Protein AF-A0A524F790-F1 (afdb_monomer_lite)

Radius of gyration: 19.59 Å; chains: 1; bounding box: 52×40×53 Å

Sequence (260 aa):
MLISVVDSLSIALYFVIIGYMFLLFCYFMFIRFRKTKKLYWFYFSLFFLFLLVSRALFIVYDYYMKIWILDIRYNGSNLPIVIYRLASFTGYAAAGMVVGILATLLFTKENKLHKSMAYLLPAAVILIASMILWLPAGYVVDPKYYWYVLNIAEAPVEIIPSPIFGDTYPAGLFYLNYIGLPILNFALPCIFFYLAAKSVGVIRKSSLLNGLGLIIYYIGRSIQPLLKFGENVLVQAFVPAIIILFGLILIALANFMLQS

Foldseek 3Di:
DDQDPLLVVLLVLLVVLLVLLVVLLCCLVVPVCVVPVQVLSVLVSLLSVLLSLLSVLVSCQVRCVVVCVVVCVPPVDCVSLQSQLSSQLSNQLSLLSLQLNVLSVVQDPPDPVSVVSSVVSSVVSSVVSCVSNVDQSLQRPFPVCVVSSVVRGVDDFDWDQDPPPRDTDTNNCCCCPVPVVVVSLLSNLVVLCVQLVVDDDLSNQLSNLLSVLSVLLVVLVVCLVVCVPPPDSNCSSVVSSVSNVSSSVSNVVSVVSVVD

Structure (mmCIF, N/CA/C/O backbone):
data_AF-A0A524F790-F1
#
_entry.id   AF-A0A524F790-F1
#
loop_
_atom_site.group_PDB
_atom_site.id
_atom_site.type_symbol
_atom_site.label_atom_id
_atom_site.label_alt_id
_atom_site.label_comp_id
_atom_site.label_asym_id
_atom_site.label_entity_id
_atom_site.label_seq_id
_atom_site.pdbx_PDB_ins_code
_atom_site.Cartn_x
_atom_site.Cartn_y
_atom_site.Cartn_z
_atom_site.occupancy
_atom_site.B_iso_or_equiv
_atom_site.auth_seq_id
_atom_site.auth_comp_id
_atom_site.auth_asym_id
_atom_site.auth_atom_id
_atom_site.pdbx_PDB_model_num
ATOM 1 N N . MET A 1 1 ? 20.622 10.923 -21.365 1.00 53.84 1 MET A N 1
ATOM 2 C CA . MET A 1 1 ? 19.235 10.795 -21.863 1.00 53.84 1 MET A CA 1
ATOM 3 C C . MET A 1 1 ? 18.317 11.398 -20.806 1.00 53.84 1 MET A C 1
ATOM 5 O O . MET A 1 1 ? 18.435 11.007 -19.653 1.00 53.84 1 MET A O 1
ATOM 9 N N . LEU A 1 2 ? 17.526 12.416 -21.160 1.00 64.38 2 LEU A N 1
ATOM 10 C CA . LEU A 1 2 ? 16.666 13.164 -20.231 1.00 64.38 2 LEU A CA 1
ATOM 11 C C . LEU A 1 2 ? 15.361 12.402 -19.958 1.00 64.38 2 LEU A C 1
ATOM 13 O O . LEU A 1 2 ? 14.791 11.811 -20.873 1.00 64.38 2 LEU A O 1
ATOM 17 N N . ILE A 1 3 ? 14.894 12.430 -18.706 1.00 76.19 3 ILE A N 1
ATOM 18 C CA . ILE A 1 3 ? 13.541 11.993 -18.332 1.00 76.19 3 ILE A CA 1
ATOM 19 C C . ILE A 1 3 ? 12.547 12.862 -19.113 1.00 76.19 3 ILE A C 1
ATOM 21 O O . ILE A 1 3 ? 12.739 14.076 -19.213 1.00 76.19 3 ILE A O 1
ATOM 25 N N . SER A 1 4 ? 11.508 12.259 -19.699 1.00 84.75 4 SER A N 1
ATOM 26 C CA . SER A 1 4 ? 10.518 13.032 -20.454 1.00 84.75 4 SER A CA 1
ATOM 27 C C . SER A 1 4 ? 9.763 13.998 -19.530 1.00 84.75 4 SER A C 1
ATOM 29 O O . SER A 1 4 ? 9.660 13.780 -18.320 1.00 84.75 4 SER A O 1
ATOM 31 N N . VAL A 1 5 ? 9.204 15.077 -20.085 1.00 85.25 5 VAL A N 1
ATOM 32 C CA . VAL A 1 5 ? 8.397 16.032 -19.299 1.00 85.25 5 VAL A CA 1
ATOM 33 C C . VAL A 1 5 ? 7.214 15.321 -18.631 1.00 85.25 5 VAL A C 1
ATOM 35 O O . VAL A 1 5 ? 6.917 15.572 -17.466 1.00 85.25 5 VAL A O 1
ATOM 38 N N . VAL A 1 6 ? 6.583 14.381 -19.340 1.00 84.50 6 VAL A N 1
ATOM 39 C CA . VAL A 1 6 ? 5.443 13.609 -18.828 1.00 84.50 6 VAL A CA 1
ATOM 40 C C . VAL A 1 6 ? 5.862 12.681 -17.690 1.00 84.50 6 VAL A C 1
ATOM 42 O O . VAL A 1 6 ? 5.199 12.652 -16.653 1.00 84.50 6 VAL A O 1
ATOM 45 N N . ASP A 1 7 ? 6.988 11.980 -17.831 1.00 82.88 7 ASP A N 1
ATOM 46 C CA . ASP A 1 7 ? 7.535 11.140 -16.760 1.00 82.88 7 ASP A CA 1
ATOM 47 C C . ASP A 1 7 ? 7.893 11.986 -15.529 1.00 82.88 7 ASP A C 1
ATOM 49 O O . ASP A 1 7 ? 7.577 11.612 -14.403 1.00 82.88 7 ASP A O 1
ATOM 53 N N . SER A 1 8 ? 8.472 13.174 -15.735 1.00 87.50 8 SER A N 1
ATOM 54 C CA . SER A 1 8 ? 8.842 14.096 -14.652 1.00 87.50 8 SER A CA 1
ATOM 55 C C . SER A 1 8 ? 7.620 14.597 -13.875 1.00 87.50 8 SER A C 1
ATOM 57 O O . SER A 1 8 ? 7.624 14.600 -12.642 1.00 87.50 8 SER A O 1
ATOM 59 N N . LEU A 1 9 ? 6.548 14.971 -14.581 1.00 87.56 9 LEU A N 1
ATOM 60 C CA . LEU A 1 9 ? 5.277 15.367 -13.964 1.00 87.56 9 LEU A CA 1
ATOM 61 C C . LEU A 1 9 ? 4.618 14.199 -13.219 1.00 87.56 9 LEU A C 1
ATOM 63 O O . LEU A 1 9 ? 4.096 14.380 -12.119 1.00 87.56 9 LEU A O 1
ATOM 67 N N . SER A 1 10 ? 4.689 12.994 -13.784 1.00 86.06 10 SER A N 1
ATOM 68 C CA . SER A 1 10 ? 4.169 11.782 -13.145 1.00 86.06 10 SER A CA 1
ATOM 69 C C . SER A 1 10 ? 4.899 11.495 -11.834 1.00 86.06 10 SER A C 1
ATOM 71 O O . SER A 1 10 ? 4.262 11.294 -10.799 1.00 86.06 10 SER A O 1
ATOM 73 N N . ILE A 1 11 ? 6.235 11.547 -11.848 1.00 88.88 11 ILE A N 1
ATOM 74 C CA . ILE A 1 11 ? 7.078 11.410 -10.655 1.00 88.88 11 ILE A CA 1
ATOM 75 C C . ILE A 1 11 ? 6.684 12.453 -9.600 1.00 88.88 11 ILE A C 1
ATOM 77 O O . ILE A 1 11 ? 6.482 12.091 -8.440 1.00 88.88 11 ILE A O 1
ATOM 81 N N . ALA A 1 12 ? 6.511 13.721 -9.991 1.00 90.19 12 ALA A N 1
ATOM 82 C CA . ALA A 1 12 ? 6.109 14.789 -9.076 1.00 90.19 12 ALA A CA 1
ATOM 83 C C . ALA A 1 12 ? 4.761 14.495 -8.389 1.00 90.19 12 ALA A C 1
ATOM 85 O O . ALA A 1 12 ? 4.649 14.631 -7.170 1.00 90.19 12 ALA A O 1
ATOM 86 N N . LEU A 1 13 ? 3.757 14.014 -9.130 1.00 88.94 13 LEU A N 1
ATOM 87 C CA . LEU A 1 13 ? 2.470 13.611 -8.551 1.00 88.94 13 LEU A CA 1
ATOM 88 C C . LEU A 1 13 ? 2.605 12.436 -7.580 1.00 88.94 13 LEU A C 1
ATOM 90 O O . LEU A 1 13 ? 2.007 12.449 -6.501 1.00 88.94 13 LEU A O 1
ATOM 94 N N . TYR A 1 14 ? 3.417 11.435 -7.916 1.00 89.50 14 TYR A N 1
ATOM 95 C CA . TYR A 1 14 ? 3.673 10.328 -7.000 1.00 89.50 14 TYR A CA 1
ATOM 96 C C . TYR A 1 14 ? 4.443 10.761 -5.744 1.00 89.50 14 TYR A C 1
ATOM 98 O O . TYR A 1 14 ? 4.191 10.213 -4.669 1.00 89.50 14 TYR A O 1
ATOM 106 N N . PHE A 1 15 ? 5.300 11.782 -5.822 1.00 92.56 15 PHE A N 1
ATOM 107 C CA . PHE A 1 15 ? 5.910 12.386 -4.634 1.00 92.56 15 PHE A CA 1
ATOM 108 C C . PHE A 1 15 ? 4.887 13.081 -3.735 1.00 92.56 15 PHE A C 1
ATOM 110 O O . PHE A 1 15 ? 4.976 12.949 -2.513 1.00 92.56 15 PHE A O 1
ATOM 117 N N . VAL A 1 16 ? 3.878 13.749 -4.304 1.00 93.31 16 VAL A N 1
ATOM 118 C CA . VAL A 1 16 ? 2.760 14.299 -3.515 1.00 93.31 16 VAL A CA 1
ATOM 119 C C . VAL A 1 16 ? 2.028 13.172 -2.780 1.00 93.31 16 VAL A C 1
ATOM 121 O O . VAL A 1 16 ? 1.790 13.273 -1.577 1.00 93.31 16 VAL A O 1
ATOM 124 N N . ILE A 1 17 ? 1.738 12.063 -3.465 1.00 91.88 17 ILE A N 1
ATOM 125 C CA . ILE A 1 17 ? 1.110 10.873 -2.867 1.00 91.88 17 ILE A CA 1
ATOM 126 C C . ILE A 1 17 ? 1.958 10.319 -1.712 1.00 91.88 17 ILE A C 1
ATOM 128 O O . ILE A 1 17 ? 1.422 10.045 -0.636 1.00 91.88 17 ILE A O 1
ATOM 132 N N . ILE A 1 18 ? 3.274 10.184 -1.908 1.00 94.69 18 ILE A N 1
ATOM 133 C CA . ILE A 1 18 ? 4.218 9.763 -0.861 1.00 94.69 18 ILE A CA 1
ATOM 134 C C . ILE A 1 18 ? 4.166 10.722 0.330 1.00 94.69 18 ILE A C 1
ATOM 136 O O . ILE A 1 18 ? 4.048 10.269 1.468 1.00 94.69 18 ILE A O 1
ATOM 140 N N . GLY A 1 19 ? 4.187 12.033 0.084 1.00 94.56 19 GLY A N 1
ATOM 141 C CA . GLY A 1 19 ? 4.068 13.046 1.131 1.00 94.56 19 GLY A CA 1
ATOM 142 C C . GLY A 1 19 ? 2.789 12.878 1.956 1.00 94.56 19 GLY A C 1
ATOM 143 O O . GLY A 1 19 ? 2.841 12.862 3.185 1.00 94.56 19 GLY A O 1
ATOM 144 N N . TYR A 1 20 ? 1.648 12.651 1.302 1.00 92.62 20 TYR A N 1
ATOM 145 C CA . TYR A 1 20 ? 0.381 12.389 1.992 1.00 92.62 20 TYR A CA 1
ATOM 146 C C . TYR A 1 20 ? 0.395 11.089 2.805 1.00 92.62 20 TYR A C 1
ATOM 148 O O . TYR A 1 20 ? -0.072 11.076 3.946 1.00 92.62 20 TYR A O 1
ATOM 156 N N . MET A 1 21 ? 0.955 10.001 2.268 1.00 93.50 21 MET A N 1
ATOM 157 C CA . MET A 1 21 ? 1.110 8.751 3.025 1.00 93.50 21 MET A CA 1
ATOM 158 C C . MET A 1 21 ? 1.991 8.948 4.263 1.00 93.50 21 MET A C 1
ATOM 160 O O . MET A 1 21 ? 1.667 8.426 5.331 1.00 93.50 21 MET A O 1
ATOM 164 N N . PHE A 1 22 ? 3.064 9.735 4.146 1.00 96.38 22 PHE A N 1
ATOM 165 C CA . PHE A 1 22 ? 3.939 10.065 5.269 1.00 96.38 22 PHE A CA 1
ATOM 166 C C . PHE A 1 22 ? 3.199 10.853 6.351 1.00 96.38 22 PHE A C 1
ATOM 168 O O . PHE A 1 22 ? 3.309 10.537 7.536 1.00 96.38 22 PHE A O 1
ATOM 175 N N . LEU A 1 23 ? 2.402 11.846 5.951 1.00 94.38 23 LEU A N 1
ATOM 176 C CA . LEU A 1 23 ? 1.585 12.628 6.876 1.00 94.38 23 LEU A CA 1
ATOM 177 C C . LEU A 1 23 ? 0.575 11.745 7.619 1.00 94.38 23 LEU A C 1
ATOM 179 O O . LEU A 1 23 ? 0.460 11.857 8.840 1.00 94.38 23 LEU A O 1
ATOM 183 N N . LEU A 1 24 ? -0.108 10.832 6.919 1.00 91.88 24 LEU A N 1
ATOM 184 C CA . LEU A 1 24 ? -1.025 9.875 7.548 1.00 91.88 24 LEU A CA 1
ATOM 185 C C . LEU A 1 24 ? -0.289 8.944 8.518 1.00 91.88 24 LEU A C 1
ATOM 187 O O . LEU A 1 24 ? -0.746 8.759 9.648 1.00 91.88 24 LEU A O 1
ATOM 191 N N . PHE A 1 25 ? 0.870 8.411 8.127 1.00 96.19 25 PHE A N 1
ATOM 192 C CA . PHE A 1 25 ? 1.725 7.623 9.016 1.00 96.19 25 PHE A CA 1
ATOM 193 C C . PHE A 1 25 ? 2.058 8.393 10.304 1.00 96.19 25 PHE A C 1
ATOM 195 O O . PHE A 1 25 ? 1.764 7.910 11.402 1.00 96.19 25 PHE A O 1
ATOM 202 N N . CYS A 1 26 ? 2.599 9.607 10.178 1.00 95.81 26 CYS A N 1
ATOM 203 C CA . CYS A 1 26 ? 2.960 10.454 11.313 1.00 95.81 26 CYS A CA 1
ATOM 204 C C . CYS A 1 26 ? 1.747 10.773 12.195 1.00 95.81 26 CYS A C 1
ATOM 206 O O . CYS A 1 26 ? 1.824 10.666 13.422 1.00 95.81 26 CYS A O 1
ATOM 208 N N . TYR A 1 27 ? 0.604 11.098 11.589 1.00 92.69 27 TYR A N 1
ATOM 209 C CA . TYR A 1 27 ? -0.644 11.355 12.301 1.00 92.69 27 TYR A CA 1
ATOM 210 C C . TYR A 1 27 ? -1.079 10.145 13.142 1.00 92.69 27 TYR A C 1
ATOM 212 O O . TYR A 1 27 ? -1.317 10.267 14.351 1.00 92.69 27 TYR A O 1
ATOM 220 N N . PHE A 1 28 ? -1.157 8.954 12.544 1.00 92.94 28 PHE A N 1
ATOM 221 C CA . PHE A 1 28 ? -1.613 7.769 13.270 1.00 92.94 28 PHE A CA 1
ATOM 222 C C . PHE A 1 28 ? -0.608 7.307 14.318 1.00 92.94 28 PHE A C 1
ATOM 224 O O . PHE A 1 28 ? -1.019 6.953 15.425 1.00 92.94 28 PHE A O 1
ATOM 231 N N . MET A 1 29 ? 0.689 7.366 14.018 1.00 95.44 29 MET A N 1
ATOM 232 C CA . MET A 1 29 ? 1.736 6.932 14.939 1.00 95.44 29 MET A CA 1
ATOM 233 C C . MET A 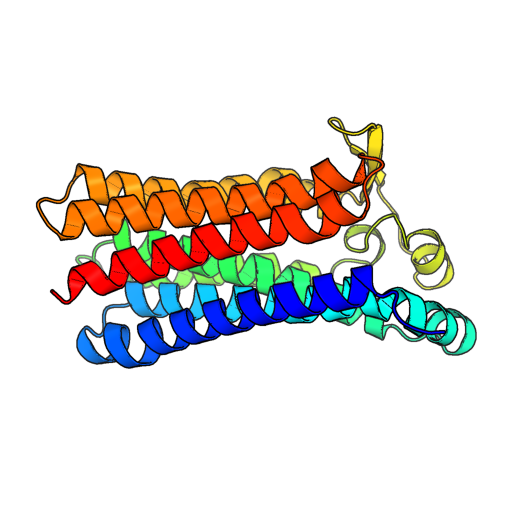1 29 ? 1.888 7.892 16.126 1.00 95.44 29 MET A C 1
ATOM 235 O O . MET A 1 29 ? 1.830 7.471 17.285 1.00 95.44 29 MET A O 1
ATOM 239 N N . PHE A 1 30 ? 2.073 9.187 15.865 1.00 94.06 30 PHE A N 1
ATOM 240 C CA . PHE A 1 30 ? 2.434 10.150 16.906 1.00 94.06 30 PHE A CA 1
ATOM 241 C C . PHE A 1 30 ? 1.229 10.757 17.619 1.00 94.06 30 PHE A C 1
ATOM 243 O O . PHE A 1 30 ? 1.337 11.052 18.808 1.00 94.06 30 PHE A O 1
ATOM 250 N N . ILE A 1 31 ? 0.079 10.901 16.954 1.00 90.25 31 ILE A N 1
ATOM 251 C CA . ILE A 1 31 ? -1.113 11.500 17.571 1.00 90.25 31 ILE A CA 1
ATOM 252 C C . ILE A 1 31 ? -2.049 10.408 18.089 1.00 90.25 31 ILE A C 1
ATOM 254 O O . ILE A 1 31 ? -2.287 10.313 19.294 1.00 90.25 31 ILE A O 1
ATOM 258 N N . ARG A 1 32 ? -2.594 9.560 17.208 1.00 87.81 32 ARG A N 1
ATOM 259 C CA . ARG A 1 32 ? -3.654 8.605 17.593 1.00 87.81 32 ARG A CA 1
ATOM 260 C C . ARG A 1 32 ? -3.134 7.450 18.446 1.00 87.81 32 ARG A C 1
ATOM 262 O O . ARG A 1 32 ? -3.718 7.153 19.495 1.00 87.81 32 ARG A O 1
ATOM 269 N N . PHE A 1 33 ? -2.045 6.806 18.032 1.00 91.31 33 PHE A N 1
ATOM 270 C CA . PHE A 1 33 ? -1.496 5.655 18.742 1.00 91.31 33 PHE A CA 1
ATOM 271 C C . PHE A 1 33 ? -0.899 6.055 20.091 1.00 91.31 33 PHE A C 1
ATOM 273 O O . PHE A 1 33 ? -1.198 5.406 21.093 1.00 91.31 33 PHE A O 1
ATOM 280 N N . ARG A 1 34 ? -0.140 7.157 20.175 1.00 90.50 34 ARG A N 1
ATOM 281 C CA . ARG A 1 34 ? 0.381 7.624 21.472 1.00 90.50 34 ARG A CA 1
ATOM 282 C C . ARG A 1 34 ? -0.728 7.959 22.472 1.00 90.50 34 ARG A C 1
ATOM 284 O O . ARG A 1 34 ? -0.570 7.597 23.634 1.00 90.50 34 ARG A O 1
ATOM 291 N N . LYS A 1 35 ? -1.836 8.572 22.032 1.00 88.94 35 LYS A N 1
ATOM 292 C CA . LYS A 1 35 ? -2.975 8.913 22.907 1.00 88.94 35 LYS A CA 1
ATOM 293 C C . LYS A 1 35 ? -3.769 7.690 23.370 1.00 88.94 35 LYS A C 1
ATOM 295 O O . LYS A 1 35 ? -4.111 7.591 24.538 1.00 88.94 35 LYS A O 1
ATOM 300 N N . THR A 1 36 ? -4.087 6.767 22.465 1.00 88.31 36 THR A N 1
ATOM 301 C CA . THR A 1 36 ? -5.013 5.657 22.773 1.00 88.31 36 THR A CA 1
ATOM 302 C C . THR A 1 36 ? -4.318 4.358 23.173 1.00 88.31 36 THR A C 1
ATOM 304 O O . THR A 1 36 ? -4.965 3.480 23.739 1.00 88.31 36 THR A O 1
ATOM 307 N N . LYS A 1 37 ? -3.037 4.190 22.810 1.00 90.00 37 LYS A N 1
ATOM 308 C CA . LYS A 1 37 ? -2.250 2.949 22.940 1.00 90.00 37 LYS A CA 1
ATOM 309 C C . LYS A 1 37 ? -2.947 1.707 22.357 1.00 90.00 37 LYS A C 1
ATOM 311 O O . LYS A 1 37 ? -2.585 0.573 22.673 1.00 90.00 37 LYS A O 1
ATOM 316 N N . LYS A 1 38 ? -3.948 1.900 21.487 1.00 88.38 38 LYS A N 1
ATOM 317 C CA . LYS A 1 38 ? -4.669 0.809 20.826 1.00 88.38 38 LYS A CA 1
ATOM 318 C C . LYS A 1 38 ? -3.845 0.295 19.658 1.00 88.38 38 LYS A C 1
ATOM 320 O O . LYS A 1 38 ? -3.440 1.054 18.784 1.00 88.38 38 LYS A O 1
ATOM 325 N N . LEU A 1 39 ? -3.667 -1.018 19.636 1.00 89.88 39 LEU A N 1
ATOM 326 C CA . LEU A 1 39 ? -2.829 -1.713 18.667 1.00 89.88 39 LEU A CA 1
ATOM 327 C C . LEU A 1 39 ? -3.315 -1.553 17.221 1.00 89.88 39 LEU A C 1
ATOM 329 O O . LEU A 1 39 ? -2.513 -1.420 16.307 1.00 89.88 39 LEU A O 1
ATOM 333 N N . TYR A 1 40 ? -4.629 -1.439 17.047 1.00 89.81 40 TYR A N 1
ATOM 334 C CA . TYR A 1 40 ? -5.271 -1.056 15.795 1.00 89.81 40 TYR A CA 1
ATOM 335 C C . TYR A 1 40 ? -4.603 0.158 15.116 1.00 89.81 40 TYR A C 1
ATOM 337 O O . TYR A 1 40 ? -4.225 0.086 13.951 1.00 89.81 40 TYR A O 1
ATOM 345 N N . TRP A 1 41 ? -4.382 1.260 15.849 1.00 90.62 41 TRP A N 1
ATOM 346 C CA . TRP A 1 41 ? -3.778 2.473 15.276 1.00 90.62 41 TRP A CA 1
ATOM 347 C C . TRP A 1 41 ? -2.297 2.300 14.956 1.00 90.62 41 TRP A C 1
ATOM 349 O O . TRP A 1 41 ? -1.789 2.950 14.046 1.00 90.62 41 TRP A O 1
ATOM 359 N N . PHE A 1 42 ? -1.614 1.417 15.684 1.00 93.94 42 PHE A N 1
ATOM 360 C CA . PHE A 1 42 ? -0.236 1.061 15.379 1.00 93.94 42 PHE A CA 1
ATOM 361 C C . PHE A 1 42 ? -0.149 0.343 14.032 1.00 93.94 42 PHE A C 1
ATOM 363 O O . PHE A 1 42 ? 0.568 0.821 13.154 1.00 93.94 42 PHE A O 1
ATOM 370 N N . TYR A 1 43 ? -0.942 -0.712 13.813 1.00 93.69 43 TYR A N 1
ATOM 371 C CA . TYR A 1 43 ? -0.989 -1.372 12.505 1.00 93.69 43 TYR A CA 1
ATOM 372 C C . TYR A 1 43 ? -1.449 -0.434 11.391 1.00 93.69 43 TYR A C 1
ATOM 374 O O . TYR A 1 43 ? -0.863 -0.450 10.312 1.00 93.69 43 TYR A O 1
ATOM 382 N N . PHE A 1 44 ? -2.416 0.448 11.656 1.00 90.88 44 PHE A N 1
ATOM 383 C CA . PHE A 1 44 ? -2.853 1.435 10.667 1.00 90.88 44 PHE A CA 1
ATOM 384 C C . PHE A 1 44 ? -1.747 2.432 10.289 1.00 90.88 44 PHE A C 1
ATOM 386 O O . PHE A 1 44 ? -1.611 2.781 9.121 1.00 90.88 44 PHE A O 1
ATOM 393 N N . SER A 1 45 ? -0.903 2.848 11.238 1.00 95.81 45 SER A N 1
ATOM 394 C CA . SER A 1 45 ? 0.271 3.673 10.923 1.00 95.81 45 SER A CA 1
ATOM 395 C C . SER A 1 45 ? 1.306 2.911 10.088 1.00 95.81 45 SER A C 1
ATOM 397 O O . SER A 1 45 ? 1.714 3.394 9.032 1.00 95.81 45 SER A O 1
ATOM 399 N N . LEU A 1 46 ? 1.677 1.695 10.501 1.00 96.31 46 LEU A N 1
ATOM 400 C CA . LEU A 1 46 ? 2.645 0.869 9.773 1.00 96.31 46 LEU A CA 1
ATOM 401 C C . LEU A 1 46 ? 2.167 0.505 8.365 1.00 96.31 46 LEU A C 1
ATOM 403 O O . LEU A 1 46 ? 2.984 0.429 7.454 1.00 96.31 46 LEU A O 1
ATOM 407 N N . PHE A 1 47 ? 0.859 0.338 8.164 1.00 93.38 47 PHE A N 1
ATOM 408 C CA . PHE A 1 47 ? 0.260 0.163 6.843 1.00 93.38 47 PHE A CA 1
ATOM 409 C C . PHE A 1 47 ? 0.652 1.302 5.889 1.00 93.38 47 PHE A C 1
ATOM 411 O O . PHE A 1 47 ? 1.173 1.036 4.805 1.00 93.38 47 PHE A O 1
ATOM 418 N N . PHE A 1 48 ? 0.486 2.564 6.304 1.00 94.38 48 PHE A N 1
ATOM 419 C CA . PHE A 1 48 ? 0.883 3.713 5.480 1.00 94.38 48 PHE A CA 1
ATOM 420 C C . PHE A 1 48 ? 2.395 3.816 5.297 1.00 94.38 48 PHE A C 1
ATOM 422 O O . PHE A 1 48 ? 2.838 4.171 4.208 1.00 94.38 48 PHE A O 1
ATOM 429 N N . LEU A 1 49 ? 3.188 3.465 6.314 1.00 97.00 49 LEU A N 1
ATOM 430 C CA . LEU A 1 49 ? 4.647 3.446 6.198 1.00 97.00 49 LEU A CA 1
ATOM 431 C C . LEU A 1 49 ? 5.115 2.434 5.145 1.00 97.00 49 LEU A C 1
ATOM 433 O O . LEU A 1 49 ? 5.905 2.771 4.267 1.00 97.00 49 LEU A O 1
ATOM 437 N N . PHE A 1 50 ? 4.610 1.202 5.200 1.00 95.81 50 PHE A N 1
ATOM 438 C CA . PHE A 1 50 ? 4.971 0.170 4.232 1.00 95.81 50 PHE A CA 1
ATOM 439 C C . PHE A 1 50 ? 4.466 0.497 2.823 1.00 95.81 50 PHE A C 1
ATOM 441 O O . PHE A 1 50 ? 5.206 0.302 1.857 1.00 95.81 50 PHE A O 1
ATOM 448 N N . LEU A 1 51 ? 3.260 1.065 2.689 1.00 92.00 51 LEU A N 1
ATOM 449 C CA . LEU A 1 51 ? 2.778 1.567 1.400 1.00 92.00 51 LEU A CA 1
ATOM 450 C C . LEU A 1 51 ? 3.672 2.674 0.845 1.00 92.00 51 LEU A C 1
ATOM 452 O O . LEU A 1 51 ? 3.987 2.646 -0.344 1.00 92.00 51 LEU A O 1
ATOM 456 N N . LEU A 1 52 ? 4.096 3.613 1.690 1.00 95.56 52 LEU A N 1
ATOM 457 C CA . LEU A 1 52 ? 4.995 4.697 1.313 1.00 95.56 52 LEU A CA 1
ATOM 458 C C . LEU A 1 52 ? 6.322 4.159 0.779 1.00 95.56 52 LEU A C 1
ATOM 460 O O . LEU A 1 52 ? 6.733 4.541 -0.315 1.00 95.56 52 LEU A O 1
ATOM 464 N N . VAL A 1 53 ? 6.963 3.248 1.517 1.00 96.69 53 VAL A N 1
ATOM 465 C CA . VAL A 1 53 ? 8.249 2.662 1.105 1.00 96.69 53 VAL A CA 1
ATOM 466 C C . VAL A 1 53 ? 8.078 1.874 -0.192 1.00 96.69 53 VAL A C 1
ATOM 468 O O . VAL A 1 53 ? 8.863 2.047 -1.121 1.00 96.69 53 VAL A O 1
ATOM 471 N N . SER A 1 54 ? 7.005 1.086 -0.301 1.00 93.50 54 SER A N 1
ATOM 472 C CA . SER A 1 54 ? 6.667 0.366 -1.531 1.00 93.50 54 SER A CA 1
ATOM 473 C C . SER A 1 54 ? 6.516 1.318 -2.717 1.00 93.50 54 SER A C 1
ATOM 475 O O . SER A 1 54 ? 7.118 1.088 -3.764 1.00 93.50 54 SER A O 1
ATOM 477 N N . ARG A 1 55 ? 5.755 2.414 -2.569 1.00 90.75 55 ARG A N 1
ATOM 478 C CA . ARG A 1 55 ? 5.577 3.412 -3.636 1.00 90.75 55 ARG A CA 1
ATOM 479 C C . ARG A 1 55 ? 6.902 4.064 -4.024 1.00 90.75 55 ARG A C 1
ATOM 481 O O . ARG A 1 55 ? 7.178 4.151 -5.213 1.00 90.75 55 ARG A O 1
ATOM 488 N N . ALA A 1 56 ? 7.718 4.481 -3.057 1.00 94.06 56 ALA A N 1
ATOM 489 C CA . ALA A 1 56 ? 9.011 5.103 -3.332 1.00 94.06 56 ALA A CA 1
ATOM 490 C C . ALA A 1 56 ? 9.923 4.173 -4.147 1.00 94.06 56 ALA A C 1
ATOM 492 O O . ALA A 1 56 ? 10.472 4.584 -5.167 1.00 94.06 56 ALA A O 1
ATOM 493 N N . LEU A 1 57 ? 10.015 2.901 -3.753 1.00 93.44 57 LEU A N 1
ATOM 494 C CA . LEU A 1 57 ? 10.813 1.908 -4.473 1.00 93.44 57 LEU A CA 1
ATOM 495 C C . LEU A 1 57 ? 10.250 1.603 -5.868 1.00 93.44 57 LEU A C 1
ATOM 497 O O . LEU A 1 57 ? 11.026 1.460 -6.808 1.00 93.44 57 LEU A O 1
ATOM 501 N N . PHE A 1 58 ? 8.923 1.557 -6.035 1.00 88.94 58 PHE A N 1
ATOM 502 C CA . PHE A 1 58 ? 8.311 1.390 -7.357 1.00 88.94 58 PHE A CA 1
ATOM 503 C C . PHE A 1 58 ? 8.535 2.595 -8.274 1.00 88.94 58 PHE A C 1
ATOM 505 O O . PHE A 1 58 ? 8.754 2.385 -9.455 1.00 88.94 58 PHE A O 1
ATOM 512 N N . ILE A 1 59 ? 8.550 3.833 -7.769 1.00 89.12 59 ILE A N 1
ATOM 513 C CA . ILE A 1 59 ? 8.917 5.009 -8.585 1.00 89.12 59 ILE A CA 1
ATOM 514 C C . ILE A 1 59 ? 10.364 4.881 -9.053 1.00 89.12 59 ILE A C 1
ATOM 516 O O . ILE A 1 59 ? 10.666 5.075 -10.229 1.00 89.12 59 ILE A O 1
ATOM 520 N N . VAL A 1 60 ? 11.264 4.532 -8.132 1.00 89.38 60 VAL A N 1
ATOM 521 C CA . VAL A 1 60 ? 12.670 4.319 -8.467 1.00 89.38 60 VAL A CA 1
ATOM 522 C C . VAL A 1 60 ? 12.794 3.239 -9.548 1.00 89.38 60 VAL A C 1
ATOM 524 O O . VAL A 1 60 ? 13.449 3.460 -10.561 1.00 89.38 60 VAL A O 1
ATOM 527 N N . TYR A 1 61 ? 12.093 2.117 -9.392 1.00 85.25 61 TYR A N 1
ATOM 528 C CA . TYR A 1 61 ? 12.040 1.066 -10.402 1.00 85.25 61 TYR A CA 1
ATOM 529 C C . TYR A 1 61 ? 11.449 1.572 -11.733 1.00 85.25 61 TYR A C 1
ATOM 531 O O . TYR A 1 61 ? 12.138 1.611 -12.744 1.00 85.25 61 TYR A O 1
ATOM 539 N N . ASP A 1 62 ? 10.205 2.033 -11.767 1.00 82.38 62 ASP A N 1
ATOM 540 C CA . ASP A 1 62 ? 9.492 2.338 -13.012 1.00 82.38 62 ASP A CA 1
ATOM 541 C C . ASP A 1 62 ? 10.178 3.423 -13.862 1.00 82.38 62 ASP A C 1
ATOM 543 O O . ASP A 1 62 ? 10.203 3.313 -15.093 1.00 82.38 62 ASP A O 1
ATOM 547 N N . TYR A 1 63 ? 10.769 4.442 -13.227 1.00 84.38 63 TYR A N 1
ATOM 548 C CA . TYR A 1 63 ? 11.337 5.592 -13.936 1.00 84.38 63 TYR A CA 1
ATOM 549 C C . TYR A 1 63 ? 12.853 5.515 -14.149 1.00 84.38 63 TYR A C 1
ATOM 551 O O . TYR A 1 63 ? 13.337 6.001 -15.173 1.00 84.38 63 TYR A O 1
ATOM 559 N N . TYR A 1 64 ? 13.611 4.881 -13.246 1.00 82.62 64 TYR A N 1
ATOM 560 C CA . TYR A 1 64 ? 15.078 4.826 -13.353 1.00 82.62 64 TYR A CA 1
ATOM 561 C C . TYR A 1 64 ? 15.599 3.504 -13.935 1.00 82.62 64 TYR A C 1
ATOM 563 O O . TYR A 1 64 ? 16.741 3.455 -14.393 1.00 82.62 64 TYR A O 1
ATOM 571 N N . MET A 1 65 ? 14.764 2.461 -14.055 1.00 76.50 65 MET A N 1
ATOM 572 C CA . MET A 1 65 ? 15.157 1.179 -14.667 1.00 76.50 65 MET A CA 1
ATOM 573 C C . MET A 1 65 ? 15.711 1.309 -16.085 1.00 76.50 65 MET A C 1
ATOM 575 O O . MET A 1 65 ? 16.678 0.635 -16.433 1.00 76.50 65 MET A O 1
ATOM 579 N N . LYS A 1 66 ? 15.140 2.197 -16.909 1.00 71.94 66 LYS A N 1
ATOM 580 C CA . LYS A 1 66 ? 15.624 2.436 -18.281 1.00 71.94 66 LYS A CA 1
ATOM 581 C C . LYS A 1 66 ? 17.071 2.931 -18.313 1.00 71.94 66 LYS A C 1
ATOM 583 O O . LYS A 1 66 ? 17.794 2.627 -19.253 1.00 71.94 66 LYS A O 1
ATOM 588 N N . ILE A 1 67 ? 17.478 3.687 -17.294 1.00 72.81 67 ILE A N 1
ATOM 589 C CA . ILE A 1 67 ? 18.838 4.217 -17.164 1.00 72.81 67 ILE A CA 1
ATOM 590 C C . ILE A 1 67 ? 19.780 3.083 -16.752 1.00 72.81 67 ILE A C 1
ATOM 592 O O . ILE A 1 67 ? 20.858 2.927 -17.321 1.00 72.81 67 ILE A O 1
ATOM 596 N N . TRP A 1 68 ? 19.346 2.254 -15.803 1.00 71.88 68 TRP A N 1
ATOM 597 C CA . TRP A 1 68 ? 20.153 1.159 -15.270 1.00 71.88 68 TRP A CA 1
ATOM 598 C C . TRP A 1 68 ? 20.283 -0.030 -16.208 1.00 71.88 68 TRP A C 1
ATOM 600 O O . TRP A 1 68 ? 21.256 -0.756 -16.103 1.00 71.88 68 TRP A O 1
ATOM 610 N N . ILE A 1 69 ? 19.382 -0.200 -17.173 1.00 68.81 69 ILE A N 1
ATOM 611 C CA . ILE A 1 69 ? 19.473 -1.239 -18.208 1.00 68.81 69 ILE A CA 1
ATOM 612 C C . ILE A 1 69 ? 20.852 -1.297 -18.888 1.00 68.81 69 ILE A C 1
ATOM 614 O O . ILE A 1 69 ? 21.349 -2.388 -19.168 1.00 68.81 69 ILE A O 1
ATOM 618 N N . LEU A 1 70 ? 21.475 -0.142 -19.145 1.00 64.25 70 LEU A N 1
ATOM 619 C CA . LEU A 1 70 ? 22.811 -0.089 -19.742 1.00 64.25 70 LEU A CA 1
ATOM 620 C C . LEU A 1 70 ? 23.870 -0.589 -18.756 1.00 64.25 70 LEU A C 1
ATOM 622 O O . LEU A 1 70 ? 24.701 -1.412 -19.119 1.00 64.25 70 LEU A O 1
ATOM 626 N N . ASP A 1 71 ? 23.794 -0.153 -17.504 1.00 64.56 71 ASP A N 1
ATOM 627 C CA . ASP A 1 71 ? 24.705 -0.581 -16.443 1.00 64.56 71 ASP A CA 1
ATOM 628 C C . ASP A 1 71 ? 24.577 -2.086 -16.146 1.00 64.56 71 ASP A C 1
ATOM 630 O O . ASP A 1 71 ? 25.575 -2.784 -16.025 1.00 64.56 71 ASP A O 1
ATOM 634 N N . ILE A 1 72 ? 23.360 -2.636 -16.155 1.00 65.56 72 ILE A N 1
ATOM 635 C CA . ILE A 1 72 ? 23.121 -4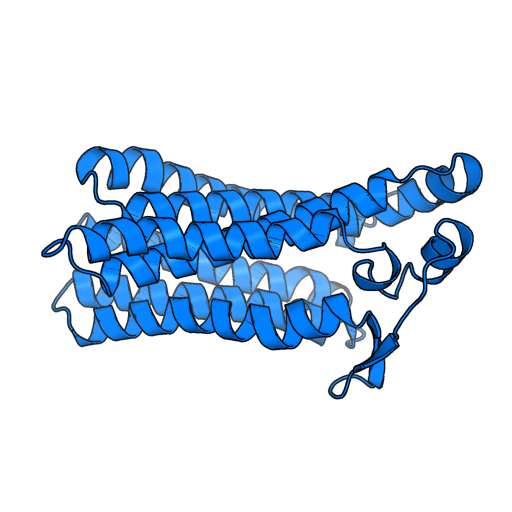.081 -16.035 1.00 65.56 72 ILE A CA 1
ATOM 636 C C . ILE A 1 72 ? 23.781 -4.839 -17.193 1.00 65.56 72 ILE A C 1
ATOM 638 O O . ILE A 1 72 ? 24.428 -5.860 -16.970 1.00 65.56 72 ILE A O 1
ATOM 642 N N . ARG A 1 73 ? 23.615 -4.356 -18.434 1.00 63.62 73 ARG A N 1
ATOM 643 C CA . ARG A 1 73 ? 24.121 -5.034 -19.638 1.00 63.62 73 ARG A CA 1
ATOM 644 C C . ARG A 1 73 ? 25.650 -5.109 -19.663 1.00 63.62 73 ARG A C 1
ATOM 646 O O . ARG A 1 73 ? 26.177 -6.080 -20.194 1.00 63.62 73 ARG A O 1
ATOM 653 N N . TYR A 1 74 ? 26.339 -4.106 -19.121 1.00 61.94 74 TYR A N 1
ATOM 654 C CA . TYR A 1 74 ? 27.803 -4.042 -19.150 1.00 61.94 74 TYR A CA 1
ATOM 655 C C . TYR A 1 74 ? 28.470 -4.498 -17.843 1.00 61.94 74 TYR A C 1
ATOM 657 O O . TYR A 1 74 ? 29.544 -5.086 -17.905 1.00 61.94 74 TYR A O 1
ATOM 665 N N . ASN A 1 75 ? 27.834 -4.287 -16.686 1.00 67.25 75 ASN A N 1
ATOM 666 C CA . ASN A 1 75 ? 28.420 -4.541 -15.362 1.00 67.25 75 ASN A CA 1
ATOM 667 C C . ASN A 1 75 ? 27.702 -5.642 -14.557 1.00 67.25 75 ASN A C 1
ATOM 669 O O . ASN A 1 75 ? 28.118 -5.945 -13.440 1.00 67.25 75 ASN A O 1
ATOM 673 N N . GLY A 1 76 ? 26.625 -6.243 -15.080 1.00 67.94 76 GLY A N 1
ATOM 674 C CA . GLY A 1 76 ? 25.913 -7.346 -14.419 1.00 67.94 76 GLY A CA 1
ATOM 675 C C . GLY A 1 76 ? 25.210 -6.954 -13.113 1.00 67.94 76 GLY A C 1
ATOM 676 O O . GLY A 1 76 ? 25.094 -7.770 -12.199 1.00 67.94 76 GLY A O 1
ATOM 677 N N . SER A 1 77 ? 24.770 -5.699 -12.971 1.00 73.62 77 SER A N 1
ATOM 678 C CA . SER A 1 77 ? 24.203 -5.209 -11.711 1.00 73.62 77 SER A CA 1
ATOM 679 C C . SER A 1 77 ? 22.814 -5.804 -11.403 1.00 73.62 77 SER A C 1
ATOM 681 O O . SER A 1 77 ? 21.855 -5.668 -12.157 1.00 73.62 77 SER A O 1
ATOM 683 N N . ASN A 1 78 ? 22.669 -6.427 -10.227 1.00 77.12 78 ASN A N 1
ATOM 684 C CA . ASN A 1 78 ? 21.396 -7.005 -9.750 1.00 77.12 78 ASN A CA 1
ATOM 685 C C . ASN A 1 78 ? 20.470 -5.989 -9.048 1.00 77.12 78 ASN A C 1
ATOM 687 O O . ASN A 1 78 ? 19.377 -6.336 -8.593 1.00 77.12 78 ASN A O 1
ATOM 691 N N . LEU A 1 79 ? 20.899 -4.730 -8.933 1.00 81.06 79 LEU A N 1
ATOM 692 C CA . LEU A 1 79 ? 20.240 -3.676 -8.155 1.00 81.06 79 LEU A CA 1
ATOM 693 C C . LEU A 1 79 ? 18.758 -3.449 -8.546 1.00 81.06 79 LEU A C 1
ATOM 695 O O . LEU A 1 79 ? 17.902 -3.469 -7.662 1.00 81.06 79 LEU A O 1
ATOM 699 N N . PRO A 1 80 ? 18.411 -3.352 -9.837 1.00 78.69 80 PRO A N 1
ATOM 700 C CA . PRO A 1 80 ? 17.050 -3.447 -10.371 1.00 78.69 80 PRO A CA 1
ATOM 701 C C . PRO A 1 80 ? 16.134 -4.514 -9.772 1.00 78.69 80 PRO A C 1
ATOM 703 O O . PRO A 1 80 ? 15.014 -4.225 -9.342 1.00 78.69 80 PRO A O 1
ATOM 706 N N . ILE A 1 81 ? 16.615 -5.756 -9.743 1.00 79.44 81 ILE A N 1
ATOM 707 C CA . ILE A 1 81 ? 15.853 -6.914 -9.272 1.00 79.44 81 ILE A CA 1
ATOM 708 C C . ILE A 1 81 ? 15.646 -6.791 -7.763 1.00 79.44 81 ILE A C 1
ATOM 710 O O . ILE A 1 81 ? 14.544 -7.025 -7.262 1.00 79.44 81 ILE A O 1
ATOM 714 N N . VAL A 1 82 ? 16.685 -6.367 -7.040 1.00 85.38 82 VAL A N 1
ATOM 715 C CA . VAL A 1 82 ? 16.623 -6.134 -5.593 1.00 85.38 82 VAL A CA 1
ATOM 716 C C . VAL A 1 82 ? 15.606 -5.043 -5.256 1.00 85.38 82 VAL A C 1
ATOM 718 O O . VAL A 1 82 ? 14.763 -5.252 -4.383 1.00 85.38 82 VAL A O 1
ATOM 721 N N . ILE A 1 83 ? 15.618 -3.914 -5.970 1.00 88.38 83 ILE A N 1
ATOM 722 C CA . ILE A 1 83 ? 14.664 -2.815 -5.752 1.00 88.38 83 ILE A CA 1
ATOM 723 C C . ILE A 1 83 ? 13.234 -3.293 -5.986 1.00 88.38 83 ILE A C 1
ATOM 725 O O . ILE A 1 83 ? 12.367 -3.031 -5.153 1.00 88.38 83 ILE A O 1
ATOM 729 N N . TYR A 1 84 ? 12.986 -4.043 -7.062 1.00 85.00 84 TYR A N 1
ATOM 730 C CA . TYR A 1 84 ? 11.659 -4.592 -7.334 1.00 85.00 84 TYR A CA 1
ATOM 731 C C . TYR A 1 84 ? 11.178 -5.545 -6.234 1.00 85.00 84 TYR A C 1
ATOM 733 O O . TYR A 1 84 ? 10.033 -5.457 -5.775 1.00 85.00 84 TYR A O 1
ATOM 741 N N . ARG A 1 85 ? 12.055 -6.452 -5.784 1.00 87.62 85 ARG A N 1
ATOM 742 C CA . ARG A 1 85 ? 11.753 -7.398 -4.701 1.00 87.62 85 ARG A CA 1
ATOM 743 C C . ARG A 1 85 ? 11.422 -6.665 -3.408 1.00 87.62 85 ARG A C 1
ATOM 745 O O . ARG A 1 85 ? 10.424 -6.994 -2.773 1.00 87.62 85 ARG A O 1
ATOM 752 N N . LEU A 1 86 ? 12.194 -5.638 -3.053 1.00 91.81 86 LEU A N 1
ATOM 753 C CA . LEU A 1 86 ? 11.929 -4.803 -1.881 1.00 91.81 86 LEU A CA 1
ATOM 754 C C . LEU A 1 86 ? 10.619 -4.011 -2.024 1.00 91.81 86 LEU A C 1
ATOM 756 O O . LEU A 1 86 ? 9.841 -3.944 -1.070 1.00 91.81 86 LEU A O 1
ATOM 760 N N . ALA A 1 87 ? 10.333 -3.456 -3.205 1.00 90.75 87 ALA A N 1
ATOM 761 C CA . ALA A 1 8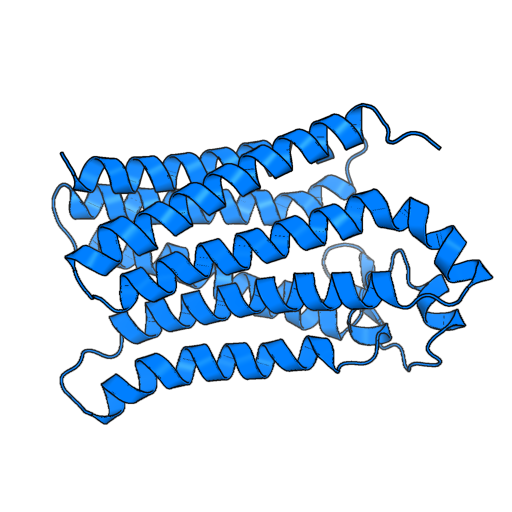7 ? 9.095 -2.724 -3.483 1.00 90.75 87 ALA A CA 1
ATOM 762 C C . ALA A 1 87 ? 7.856 -3.618 -3.326 1.00 90.75 87 ALA A C 1
ATOM 764 O O . ALA A 1 87 ? 6.853 -3.224 -2.719 1.00 90.75 87 ALA A O 1
ATOM 765 N N . SER A 1 88 ? 7.950 -4.843 -3.842 1.00 87.56 88 SER A N 1
ATOM 766 C CA . SER A 1 88 ? 6.901 -5.855 -3.754 1.00 87.56 88 SER A CA 1
ATOM 767 C C . SER A 1 88 ? 6.740 -6.352 -2.321 1.00 87.56 88 SER A C 1
ATOM 769 O O . SER A 1 88 ? 5.641 -6.277 -1.776 1.00 87.56 88 SER A O 1
ATOM 771 N N . PHE A 1 89 ? 7.832 -6.765 -1.668 1.00 92.19 89 PHE A N 1
ATOM 772 C CA . PHE A 1 89 ? 7.839 -7.207 -0.272 1.00 92.19 89 PHE A CA 1
ATOM 773 C C . PHE A 1 89 ? 7.194 -6.178 0.657 1.00 92.19 89 PHE A C 1
ATOM 775 O O . PHE A 1 89 ? 6.290 -6.516 1.416 1.00 92.19 89 PHE A O 1
ATOM 782 N N . THR A 1 90 ? 7.604 -4.911 0.568 1.00 94.00 90 THR A N 1
ATOM 783 C CA . THR A 1 90 ? 7.026 -3.838 1.393 1.00 94.00 90 THR A CA 1
ATOM 784 C C . THR A 1 90 ? 5.546 -3.610 1.082 1.00 94.00 90 THR A C 1
ATOM 786 O O . THR A 1 90 ? 4.760 -3.371 1.996 1.00 94.00 90 THR A O 1
ATOM 789 N N . GLY A 1 91 ? 5.122 -3.782 -0.173 1.00 90.31 91 GLY A N 1
ATOM 790 C CA . GLY A 1 91 ? 3.707 -3.771 -0.549 1.00 90.31 91 GLY A CA 1
ATOM 791 C C . GLY A 1 91 ? 2.898 -4.885 0.128 1.00 90.31 91 GLY A C 1
ATOM 792 O O . GLY A 1 91 ? 1.834 -4.618 0.686 1.00 90.31 91 GLY A O 1
ATOM 793 N N . TYR A 1 92 ? 3.414 -6.115 0.146 1.00 88.69 92 TYR A N 1
ATOM 794 C CA . TYR A 1 92 ? 2.773 -7.242 0.839 1.00 88.69 92 TYR A CA 1
ATOM 795 C C . TYR A 1 92 ? 2.862 -7.135 2.364 1.00 88.69 92 TYR A C 1
ATOM 797 O O . TYR A 1 92 ? 1.923 -7.515 3.061 1.00 88.69 92 TYR A O 1
ATOM 805 N N . ALA A 1 93 ? 3.931 -6.551 2.906 1.00 92.25 93 ALA A N 1
ATOM 806 C CA . ALA A 1 93 ? 4.033 -6.252 4.331 1.00 92.25 93 ALA A CA 1
ATOM 807 C C . ALA A 1 93 ? 2.942 -5.262 4.775 1.00 92.25 93 ALA A C 1
ATOM 809 O O . ALA A 1 93 ? 2.363 -5.433 5.851 1.00 92.25 93 ALA A O 1
ATOM 810 N N . ALA A 1 94 ? 2.583 -4.287 3.927 1.00 91.31 94 ALA A N 1
ATOM 811 C CA . ALA A 1 94 ? 1.423 -3.429 4.167 1.00 91.31 94 ALA A CA 1
ATOM 812 C C . ALA A 1 94 ? 0.124 -4.251 4.243 1.00 91.31 94 ALA A C 1
ATOM 814 O O . ALA A 1 94 ? -0.672 -4.060 5.159 1.00 91.31 94 ALA A O 1
ATOM 815 N N . ALA A 1 95 ? -0.068 -5.227 3.353 1.00 86.75 95 ALA A N 1
ATOM 816 C CA . ALA A 1 95 ? -1.210 -6.137 3.431 1.00 86.75 95 ALA A CA 1
ATOM 817 C C . ALA A 1 95 ? -1.194 -6.999 4.714 1.00 86.75 95 ALA A C 1
ATOM 819 O O . ALA A 1 95 ? -2.236 -7.229 5.327 1.00 86.75 95 ALA A O 1
ATOM 820 N N . GLY A 1 96 ? -0.014 -7.383 5.207 1.00 90.75 96 GLY A N 1
ATOM 821 C CA . GLY A 1 96 ? 0.140 -7.975 6.538 1.00 90.75 96 GLY A CA 1
ATOM 822 C C . GLY A 1 96 ? -0.385 -7.066 7.653 1.00 90.75 96 GLY A C 1
ATOM 823 O O . GLY A 1 96 ? -1.078 -7.535 8.553 1.00 90.75 96 GLY A O 1
ATOM 824 N N . MET A 1 97 ? -0.158 -5.751 7.569 1.00 93.00 97 MET A N 1
ATOM 825 C CA . MET A 1 97 ? -0.729 -4.793 8.527 1.00 93.00 97 MET A CA 1
ATOM 826 C C . MET A 1 97 ? -2.259 -4.716 8.445 1.00 93.00 97 MET A C 1
ATOM 828 O O . MET A 1 97 ? -2.906 -4.568 9.480 1.00 93.00 97 MET A O 1
ATOM 832 N N . VAL A 1 98 ? -2.852 -4.878 7.255 1.00 87.56 98 VAL A N 1
ATOM 833 C CA . VAL A 1 98 ? -4.315 -5.009 7.087 1.00 87.56 98 VAL A CA 1
ATOM 834 C C . VAL A 1 98 ? -4.848 -6.217 7.846 1.00 87.56 98 VAL A C 1
ATOM 836 O O . VAL A 1 98 ? -5.827 -6.103 8.587 1.00 87.56 98 VAL A O 1
ATOM 839 N N . VAL A 1 99 ? -4.174 -7.358 7.722 1.00 88.19 99 VAL A N 1
ATOM 840 C CA . VAL A 1 99 ? -4.510 -8.559 8.496 1.00 88.19 99 VAL A CA 1
ATOM 841 C C . VAL A 1 99 ? -4.329 -8.316 9.995 1.00 88.19 99 VAL A C 1
ATOM 843 O O . VAL A 1 99 ? -5.145 -8.774 10.788 1.00 88.19 99 VAL A O 1
ATOM 846 N N . GLY A 1 100 ? -3.332 -7.530 10.401 1.00 90.00 100 GLY A N 1
ATOM 847 C CA . GLY A 1 100 ? -3.178 -7.088 11.789 1.00 90.00 100 GLY A CA 1
ATOM 848 C C . GLY A 1 100 ? -4.370 -6.265 12.285 1.00 90.00 100 GLY A C 1
ATOM 849 O O . GLY A 1 100 ? -4.893 -6.523 13.369 1.00 90.00 100 GLY A O 1
ATOM 850 N N . ILE A 1 101 ? -4.855 -5.315 11.483 1.00 89.31 101 ILE A N 1
ATOM 851 C CA . ILE A 1 101 ? -6.058 -4.524 11.788 1.00 89.31 101 ILE A CA 1
ATOM 852 C C . ILE A 1 101 ? -7.268 -5.450 11.954 1.00 89.31 101 ILE A C 1
ATOM 854 O O . ILE A 1 101 ? -7.931 -5.387 12.991 1.00 89.31 101 ILE A O 1
ATOM 858 N N . LEU A 1 102 ? -7.502 -6.358 11.001 1.00 85.81 102 LEU A N 1
ATOM 859 C CA . LEU A 1 102 ? -8.545 -7.389 11.083 1.00 85.81 102 LEU A CA 1
ATOM 860 C C . LEU A 1 102 ? -8.448 -8.206 12.364 1.00 85.81 102 LEU A C 1
ATOM 862 O O . LEU A 1 102 ? -9.421 -8.319 13.105 1.00 85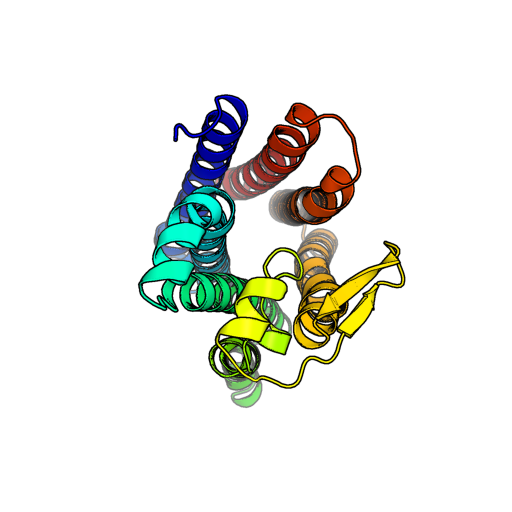.81 102 LEU A O 1
ATOM 866 N N . ALA A 1 103 ? -7.267 -8.749 12.640 1.00 87.62 103 ALA A N 1
ATOM 867 C CA . ALA A 1 103 ? -7.045 -9.618 13.778 1.00 87.62 103 ALA A CA 1
ATOM 868 C C . ALA A 1 103 ? -7.305 -8.877 15.097 1.00 87.62 103 ALA A C 1
ATOM 870 O O . ALA A 1 103 ? -7.919 -9.440 15.998 1.00 87.62 103 ALA A O 1
ATOM 871 N N . THR A 1 104 ? -6.933 -7.595 15.199 1.00 88.44 104 THR A N 1
ATOM 872 C CA . THR A 1 104 ? -7.238 -6.787 16.395 1.00 88.44 104 THR A CA 1
ATOM 873 C C . THR A 1 104 ? -8.724 -6.496 16.592 1.00 88.44 104 THR A C 1
ATOM 875 O O . THR A 1 104 ? -9.133 -6.237 17.724 1.00 88.44 104 THR A O 1
ATOM 878 N N . LEU A 1 105 ? -9.517 -6.506 15.519 1.00 83.75 105 LEU A N 1
ATOM 879 C CA . LEU A 1 105 ? -10.959 -6.268 15.572 1.00 83.75 105 LEU A CA 1
ATOM 880 C C . LEU A 1 105 ? -11.752 -7.558 15.808 1.00 83.75 105 LEU A C 1
ATOM 882 O O . LEU A 1 105 ? -12.747 -7.523 16.525 1.00 83.75 105 LEU A O 1
ATOM 886 N N . LEU A 1 106 ? -11.312 -8.674 15.223 1.00 82.44 106 LEU A N 1
ATOM 887 C CA . LEU A 1 106 ? -11.966 -9.979 15.344 1.00 82.44 106 LEU A CA 1
ATOM 888 C C . LEU A 1 106 ? -11.633 -10.676 16.667 1.00 82.44 106 LEU A C 1
ATOM 890 O O . LEU A 1 106 ? -12.516 -11.244 17.302 1.00 82.44 106 LEU A O 1
ATOM 894 N N . PHE A 1 107 ? -10.373 -10.622 17.102 1.00 82.25 107 PHE A N 1
ATOM 895 C CA . PHE A 1 107 ? -9.909 -11.305 18.308 1.00 82.25 107 PHE A CA 1
ATOM 896 C C . PHE A 1 107 ? -9.828 -10.317 19.477 1.00 82.25 107 PHE A C 1
ATOM 898 O O . PHE A 1 107 ? -8.775 -9.751 19.787 1.00 82.25 107 PHE A O 1
ATOM 905 N N . THR A 1 108 ? -10.967 -10.091 20.136 1.00 73.44 108 THR A N 1
ATOM 906 C CA . THR A 1 108 ? -11.055 -9.263 21.347 1.00 73.44 108 THR A CA 1
ATOM 907 C C . THR A 1 108 ? -10.264 -9.878 22.510 1.00 73.44 108 THR A C 1
ATOM 909 O O . THR A 1 108 ? -10.129 -11.095 22.641 1.00 73.44 108 THR A O 1
ATOM 912 N N . LYS A 1 109 ? -9.703 -9.006 23.365 1.00 67.38 109 LYS A N 1
ATOM 913 C CA . LYS A 1 109 ? -8.669 -9.301 24.385 1.00 67.38 109 LYS A CA 1
ATOM 914 C C . LYS A 1 109 ? -9.105 -10.195 25.561 1.00 67.38 109 LYS A C 1
ATOM 916 O O . LYS A 1 109 ? -8.395 -10.240 26.560 1.00 67.38 109 LYS A O 1
ATOM 921 N N . GLU A 1 110 ? -10.231 -10.885 25.469 1.00 75.50 110 GLU A N 1
ATOM 922 C CA . GLU A 1 110 ? -10.770 -11.682 26.576 1.00 75.50 110 GLU A CA 1
ATOM 923 C C . GLU A 1 110 ? -9.881 -12.893 26.896 1.00 75.50 110 GLU A C 1
ATOM 925 O O . GLU A 1 110 ? -9.675 -13.209 28.062 1.00 75.50 110 GLU A O 1
ATOM 930 N N . ASN A 1 111 ? -9.246 -13.494 25.878 1.00 84.25 111 ASN A N 1
ATOM 931 C CA . ASN A 1 111 ? -8.376 -14.662 26.036 1.00 84.25 111 ASN A CA 1
ATOM 932 C C . ASN A 1 111 ? -6.913 -14.391 25.650 1.00 84.25 111 ASN A C 1
ATOM 934 O O . ASN A 1 111 ? -6.611 -13.683 24.683 1.00 84.25 111 ASN A O 1
ATOM 938 N N . LYS A 1 112 ? -5.972 -15.040 26.358 1.00 84.88 112 LYS A N 1
ATOM 939 C CA . LYS A 1 112 ? -4.525 -14.985 26.054 1.00 84.88 112 LYS A CA 1
ATOM 940 C C . LYS A 1 112 ? -4.225 -15.439 24.617 1.00 84.88 112 LYS A C 1
ATOM 942 O O . LYS A 1 112 ? -3.377 -14.844 23.960 1.00 84.88 112 LYS A O 1
ATOM 947 N N . LEU A 1 113 ? -4.963 -16.435 24.121 1.00 85.38 113 LEU A N 1
ATOM 948 C CA . LEU A 1 113 ? -4.845 -16.964 22.758 1.00 85.38 113 LEU A CA 1
ATOM 949 C C . LEU A 1 113 ? -5.258 -15.915 21.708 1.00 85.38 113 LEU A C 1
ATOM 951 O O . LEU A 1 113 ? -4.498 -15.647 20.781 1.00 85.38 113 LEU A O 1
ATOM 955 N N . HIS A 1 114 ? -6.383 -15.223 21.918 1.00 85.38 114 HIS A N 1
ATOM 956 C CA . HIS A 1 114 ? -6.844 -14.128 21.050 1.00 85.38 114 HIS A CA 1
ATOM 957 C C . HIS A 1 114 ? -5.821 -12.994 20.968 1.00 85.38 114 HIS A C 1
ATOM 959 O O . HIS A 1 114 ? -5.511 -12.496 19.884 1.00 85.38 114 HIS A O 1
ATOM 965 N N . LYS A 1 115 ? -5.231 -12.629 22.114 1.00 83.75 115 LYS A N 1
ATOM 966 C CA . LYS A 1 115 ? -4.170 -11.621 22.157 1.00 83.75 115 LYS A CA 1
ATOM 967 C C . LYS A 1 115 ? -2.965 -12.043 21.315 1.00 83.75 115 LYS A C 1
ATOM 969 O O . LYS A 1 115 ? -2.437 -11.201 20.600 1.00 83.75 115 LYS A O 1
ATOM 974 N N . SER A 1 116 ? -2.549 -13.310 21.367 1.00 87.25 116 SER A N 1
ATOM 975 C CA . SER A 1 116 ? -1.447 -13.824 20.541 1.00 87.25 116 SER A CA 1
ATOM 976 C C . SER A 1 116 ? -1.786 -13.830 19.049 1.00 87.25 116 SER A C 1
ATOM 978 O O . SER A 1 116 ? -0.948 -13.433 18.241 1.00 87.25 116 SER A O 1
ATOM 980 N N . MET A 1 117 ? -3.014 -14.207 18.669 1.00 86.62 117 MET A N 1
ATOM 981 C CA . MET A 1 117 ? -3.448 -14.229 17.263 1.00 86.62 117 MET A CA 1
ATOM 982 C C . MET A 1 117 ? -3.380 -12.851 16.600 1.00 86.62 117 MET A C 1
ATOM 984 O O . MET A 1 117 ? -2.998 -12.761 15.433 1.00 86.62 117 MET A O 1
ATOM 988 N N . ALA A 1 118 ? -3.653 -11.780 17.353 1.00 87.38 118 ALA A N 1
ATOM 989 C CA . ALA A 1 118 ? -3.527 -10.407 16.864 1.00 87.38 118 ALA A CA 1
ATOM 990 C C . ALA A 1 118 ? -2.107 -10.049 16.386 1.00 87.38 118 ALA A C 1
ATOM 992 O O . ALA A 1 118 ? -1.974 -9.204 15.506 1.00 87.38 118 ALA A O 1
ATOM 993 N N . TYR A 1 119 ? -1.068 -10.698 16.926 1.00 89.81 119 TYR A N 1
ATOM 994 C CA . TYR A 1 119 ? 0.324 -10.518 16.498 1.00 89.81 119 TYR A CA 1
ATOM 995 C C . TYR A 1 119 ? 0.790 -11.593 15.513 1.00 89.81 119 TYR A C 1
ATOM 997 O O . TYR A 1 119 ? 1.542 -11.292 14.588 1.00 89.81 119 TYR A O 1
ATOM 1005 N N . LEU A 1 120 ? 0.355 -12.842 15.703 1.00 90.62 120 LEU A N 1
ATOM 1006 C CA . LEU A 1 120 ? 0.800 -13.977 14.894 1.00 90.62 120 LEU A CA 1
ATOM 1007 C C . LEU A 1 120 ? 0.287 -13.906 13.456 1.00 90.62 120 LEU A C 1
ATOM 1009 O O . LEU A 1 120 ? 1.054 -14.165 12.537 1.00 90.62 120 LEU A O 1
ATOM 1013 N N . LEU A 1 121 ? -0.975 -13.521 13.245 1.00 89.94 121 LEU A N 1
ATOM 1014 C CA . LEU A 1 121 ? -1.558 -13.425 11.903 1.00 89.94 121 LEU A CA 1
ATOM 1015 C C . LEU A 1 121 ? -0.840 -12.409 10.996 1.00 89.94 121 LEU A C 1
ATOM 1017 O O . LEU A 1 121 ? -0.407 -12.805 9.913 1.00 89.94 121 LEU A O 1
ATOM 1021 N N . PRO A 1 122 ? -0.644 -11.134 11.396 1.00 91.19 122 PRO A N 1
ATOM 1022 C CA . PRO A 1 122 ? 0.120 -10.199 10.572 1.00 91.19 122 PRO A CA 1
ATOM 1023 C C . PRO A 1 122 ? 1.568 -10.660 10.372 1.00 91.19 122 PRO A C 1
ATOM 1025 O O . PRO A 1 122 ? 2.096 -10.526 9.271 1.00 91.19 122 PRO A O 1
ATOM 1028 N N . ALA A 1 123 ? 2.203 -11.243 11.397 1.00 91.00 123 ALA A N 1
ATOM 1029 C CA . ALA A 1 123 ? 3.561 -11.770 11.280 1.00 91.00 123 ALA A CA 1
ATOM 1030 C C . ALA A 1 123 ? 3.651 -12.921 10.264 1.00 91.00 123 ALA A C 1
ATOM 1032 O O . ALA A 1 123 ? 4.565 -12.928 9.447 1.00 91.00 123 ALA A O 1
ATOM 1033 N N . ALA A 1 124 ? 2.684 -13.843 10.254 1.00 88.50 124 ALA A N 1
ATOM 1034 C CA . ALA A 1 124 ? 2.624 -14.938 9.288 1.00 88.50 124 ALA A CA 1
ATOM 1035 C C . ALA A 1 124 ? 2.526 -14.420 7.847 1.00 88.50 124 ALA A C 1
ATOM 1037 O O . ALA A 1 124 ? 3.248 -14.894 6.974 1.00 88.50 124 ALA A O 1
ATOM 1038 N N . VAL A 1 125 ? 1.707 -13.392 7.601 1.00 89.06 125 VAL A N 1
ATOM 1039 C CA . VAL A 1 125 ? 1.606 -12.772 6.269 1.00 89.06 125 VAL A CA 1
ATOM 1040 C C . VAL A 1 125 ? 2.921 -12.111 5.857 1.00 89.06 125 VAL A C 1
ATOM 1042 O O . VAL A 1 125 ? 3.336 -12.256 4.712 1.00 89.06 125 VAL A O 1
ATOM 1045 N N . ILE A 1 126 ? 3.614 -11.427 6.773 1.00 90.94 126 ILE A N 1
ATOM 1046 C CA . ILE A 1 126 ? 4.928 -10.822 6.490 1.00 90.94 126 ILE A CA 1
ATOM 1047 C C . ILE A 1 126 ? 5.985 -11.898 6.214 1.00 90.94 126 ILE A C 1
ATOM 1049 O O . ILE A 1 126 ? 6.817 -11.724 5.325 1.00 90.94 126 ILE A O 1
ATOM 1053 N N . LEU A 1 127 ? 5.950 -13.018 6.941 1.00 89.81 127 LEU A N 1
ATOM 1054 C CA . LEU A 1 127 ? 6.845 -14.152 6.704 1.00 89.81 127 LEU A CA 1
ATOM 1055 C C . LEU A 1 127 ? 6.602 -14.765 5.322 1.00 89.81 127 LEU A C 1
ATOM 1057 O O . LEU A 1 127 ? 7.556 -14.963 4.574 1.00 89.81 127 LEU A O 1
ATOM 1061 N N . ILE A 1 128 ? 5.344 -14.972 4.931 1.00 86.62 128 ILE A N 1
ATOM 1062 C CA . ILE A 1 128 ? 4.996 -15.422 3.575 1.00 86.62 128 ILE A CA 1
ATOM 1063 C C . ILE A 1 128 ? 5.455 -14.388 2.535 1.00 86.62 128 ILE A C 1
ATOM 1065 O O . ILE A 1 128 ? 6.085 -14.742 1.543 1.00 86.62 128 ILE A O 1
ATOM 1069 N N . ALA A 1 129 ? 5.230 -13.095 2.780 1.00 87.12 129 ALA A N 1
ATOM 1070 C CA . ALA A 1 129 ? 5.688 -12.022 1.899 1.00 87.12 129 ALA A CA 1
ATOM 1071 C C . ALA A 1 129 ? 7.216 -12.004 1.733 1.00 87.12 129 ALA A C 1
ATOM 1073 O O . ALA A 1 129 ? 7.715 -11.660 0.662 1.00 87.12 129 ALA A O 1
ATOM 1074 N N . SER A 1 130 ? 7.969 -12.394 2.767 1.00 89.62 130 SER A N 1
ATOM 1075 C CA . SER A 1 130 ? 9.433 -12.448 2.720 1.00 89.62 130 SER A CA 1
ATOM 1076 C C . SER A 1 130 ? 9.951 -13.453 1.690 1.00 89.62 130 SER A C 1
ATOM 1078 O O . SER A 1 130 ? 11.039 -13.251 1.154 1.00 89.62 130 SER A O 1
ATOM 1080 N N . MET A 1 131 ? 9.150 -14.461 1.315 1.00 86.44 131 MET A N 1
ATOM 1081 C CA . MET A 1 131 ? 9.497 -15.416 0.257 1.00 86.44 131 MET A CA 1
ATOM 1082 C C . MET A 1 131 ? 9.779 -14.716 -1.083 1.00 86.44 131 MET A C 1
ATOM 1084 O O . MET A 1 131 ? 10.630 -15.179 -1.838 1.00 86.44 131 MET A O 1
ATOM 1088 N N . ILE A 1 132 ? 9.167 -13.552 -1.348 1.00 85.62 132 ILE A N 1
ATOM 1089 C CA . ILE A 1 132 ? 9.415 -12.730 -2.552 1.00 85.62 132 ILE A CA 1
ATOM 1090 C C . ILE A 1 132 ? 10.891 -12.333 -2.684 1.00 85.62 132 ILE A C 1
ATOM 1092 O O . ILE A 1 132 ? 11.401 -12.191 -3.795 1.00 85.62 132 ILE A O 1
ATOM 1096 N N . LEU A 1 133 ? 11.595 -12.167 -1.562 1.00 88.00 133 LEU A N 1
ATOM 1097 C CA . LEU A 1 133 ? 13.009 -11.795 -1.562 1.00 88.00 133 LEU A CA 1
ATOM 1098 C C . LEU A 1 133 ? 13.909 -12.942 -2.047 1.00 88.00 133 LEU A C 1
ATOM 1100 O O . LEU A 1 133 ? 14.967 -12.681 -2.627 1.00 88.00 133 LEU A O 1
ATOM 1104 N N . TRP A 1 134 ? 13.466 -14.185 -1.846 1.00 85.56 134 TRP A N 1
ATOM 1105 C CA . TRP A 1 134 ? 14.228 -15.410 -2.100 1.00 85.56 134 TRP A CA 1
ATOM 1106 C C . TRP A 1 134 ? 13.827 -16.121 -3.394 1.00 85.56 134 TRP A C 1
ATOM 1108 O O . TRP A 1 134 ? 14.625 -16.879 -3.940 1.00 85.56 134 TRP A O 1
ATOM 1118 N N . LEU A 1 135 ? 12.615 -15.877 -3.902 1.00 80.94 135 LEU A N 1
ATOM 1119 C CA . LEU A 1 135 ? 12.130 -16.489 -5.139 1.00 80.94 135 LEU A CA 1
ATOM 1120 C C . LEU A 1 135 ? 13.045 -16.160 -6.334 1.00 80.94 135 LEU A C 1
ATOM 1122 O O . LEU A 1 135 ? 13.492 -15.012 -6.462 1.00 80.94 135 LEU A O 1
ATOM 1126 N N . PRO A 1 136 ? 13.298 -17.118 -7.250 1.00 79.12 136 PRO A N 1
ATOM 1127 C CA . PRO A 1 136 ? 14.085 -16.860 -8.452 1.00 79.12 136 PRO A CA 1
ATOM 1128 C C . PRO A 1 136 ? 13.505 -15.693 -9.258 1.00 79.12 136 PRO A C 1
ATOM 1130 O O . PRO A 1 136 ? 12.289 -15.506 -9.320 1.00 79.12 136 PRO A O 1
ATOM 1133 N N . ALA A 1 137 ? 14.376 -14.887 -9.874 1.00 73.25 137 ALA A N 1
ATOM 1134 C CA . ALA A 1 137 ? 13.972 -13.658 -10.564 1.00 73.25 137 ALA A CA 1
ATOM 1135 C C . ALA A 1 137 ? 12.914 -13.906 -11.657 1.00 73.25 137 ALA A C 1
ATOM 1137 O O . ALA A 1 137 ? 12.021 -13.079 -11.830 1.00 73.25 137 ALA A O 1
ATOM 1138 N N . GLY A 1 138 ? 12.957 -15.076 -12.305 1.00 70.44 138 GLY A N 1
ATOM 1139 C CA . GLY A 1 138 ? 11.981 -15.504 -13.310 1.00 70.44 138 GLY A CA 1
ATOM 1140 C C . GLY A 1 138 ? 10.532 -15.592 -12.817 1.00 70.44 138 GLY A C 1
ATOM 1141 O O . GLY A 1 138 ? 9.629 -15.468 -13.631 1.00 70.44 138 GLY A O 1
ATOM 1142 N N . TYR A 1 139 ? 10.283 -15.731 -11.509 1.00 73.94 139 TYR A N 1
ATOM 1143 C CA . TYR A 1 139 ? 8.924 -15.767 -10.942 1.00 73.94 139 TYR A CA 1
ATOM 1144 C C . TYR A 1 139 ? 8.416 -14.397 -10.475 1.00 73.94 139 TYR A C 1
ATOM 1146 O O . TYR A 1 139 ? 7.232 -14.257 -10.162 1.00 73.94 139 TYR A O 1
ATOM 1154 N N . VAL A 1 140 ? 9.302 -13.400 -10.377 1.00 72.00 140 VAL A N 1
ATOM 1155 C CA . VAL A 1 140 ? 9.034 -12.146 -9.655 1.00 72.00 140 VAL A CA 1
ATOM 1156 C C . VAL A 1 140 ? 9.203 -10.909 -10.528 1.00 72.00 140 VAL A C 1
ATOM 1158 O O . VAL A 1 140 ? 8.533 -9.922 -10.272 1.00 72.00 140 VAL A O 1
ATOM 1161 N N . VAL A 1 141 ? 10.084 -10.904 -11.527 1.00 69.25 141 VAL A N 1
ATOM 1162 C CA . VAL A 1 141 ? 10.385 -9.694 -12.312 1.00 69.25 141 VAL A CA 1
ATOM 1163 C C . VAL A 1 141 ? 9.383 -9.509 -13.454 1.00 69.25 141 VAL A C 1
ATOM 1165 O O . VAL A 1 141 ? 8.978 -10.476 -14.086 1.00 69.25 141 VAL A O 1
ATOM 1168 N N . ASP A 1 142 ? 9.008 -8.255 -13.730 1.00 67.94 142 ASP A N 1
ATOM 1169 C CA . ASP A 1 142 ? 8.079 -7.881 -14.804 1.00 67.94 142 ASP A CA 1
ATOM 1170 C C . ASP A 1 142 ? 8.519 -8.446 -16.182 1.00 67.94 142 ASP A C 1
ATOM 1172 O O . ASP A 1 142 ? 9.687 -8.274 -16.564 1.00 67.94 142 ASP A O 1
ATOM 1176 N N . PRO A 1 143 ? 7.597 -9.063 -16.955 1.00 62.34 143 PRO A N 1
ATOM 1177 C CA . PRO A 1 143 ? 7.837 -9.569 -18.309 1.00 62.34 143 PRO A CA 1
ATOM 1178 C C . PRO A 1 143 ? 8.507 -8.576 -19.257 1.00 62.34 143 PRO A C 1
ATOM 1180 O O . PRO A 1 143 ? 9.264 -8.965 -20.146 1.00 62.34 143 PRO A O 1
ATOM 1183 N N . LYS A 1 144 ? 8.287 -7.272 -19.070 1.00 64.69 144 LYS A N 1
ATOM 1184 C CA . LYS A 1 144 ? 8.918 -6.232 -19.890 1.00 64.69 144 LYS A CA 1
ATOM 1185 C C . LYS A 1 144 ? 10.449 -6.289 -19.852 1.00 64.69 144 LYS A C 1
ATOM 1187 O O . LYS A 1 144 ? 11.110 -5.886 -20.811 1.00 64.69 144 LYS A O 1
ATOM 1192 N N . TYR A 1 145 ? 11.011 -6.792 -18.757 1.00 65.75 145 TYR A N 1
ATOM 1193 C CA . TYR A 1 145 ? 12.453 -6.942 -18.570 1.00 65.75 145 TYR A CA 1
ATOM 1194 C C . TYR A 1 145 ? 12.905 -8.408 -18.633 1.00 65.75 145 TYR A C 1
ATOM 1196 O O . TYR A 1 145 ? 14.044 -8.729 -18.299 1.00 65.75 145 TYR A O 1
ATOM 1204 N N . TYR A 1 146 ? 12.030 -9.295 -19.102 1.00 62.62 146 TYR A N 1
ATOM 1205 C CA . TYR A 1 146 ? 12.228 -10.739 -19.145 1.00 62.62 146 TYR A CA 1
ATOM 1206 C C . TYR A 1 146 ? 13.476 -11.174 -19.913 1.00 62.62 146 TYR A C 1
ATOM 1208 O O . TYR A 1 146 ? 14.257 -11.994 -19.435 1.00 62.62 146 TYR A O 1
ATOM 1216 N N . TRP A 1 147 ? 13.713 -10.559 -21.071 1.00 59.47 147 TRP A N 1
ATOM 1217 C CA . TRP A 1 147 ? 14.881 -10.850 -21.899 1.00 59.47 147 TRP A CA 1
ATOM 1218 C C . TRP A 1 147 ? 16.212 -10.497 -21.214 1.00 59.47 147 TRP A C 1
ATOM 1220 O O . TRP A 1 147 ? 17.241 -11.073 -21.551 1.00 59.47 147 TRP A O 1
ATOM 1230 N N . TYR A 1 148 ? 16.209 -9.593 -20.227 1.00 62.94 148 TYR A N 1
ATOM 1231 C CA . TYR A 1 148 ? 17.383 -9.321 -19.394 1.00 62.94 148 TYR A CA 1
ATOM 1232 C C . TYR A 1 148 ? 17.566 -10.388 -18.311 1.00 62.94 148 TYR A C 1
ATOM 1234 O O . TYR A 1 148 ? 18.686 -10.821 -18.066 1.00 62.94 148 TYR A O 1
ATOM 1242 N N . VAL A 1 149 ? 16.474 -10.831 -17.677 1.00 59.59 149 VAL A N 1
ATOM 1243 C CA . VAL A 1 149 ? 16.503 -11.851 -16.612 1.00 59.59 149 VAL A CA 1
ATOM 1244 C C . VAL A 1 149 ? 16.985 -13.198 -17.149 1.00 59.59 149 VAL A C 1
ATOM 1246 O O . VAL A 1 149 ? 17.784 -13.859 -16.490 1.00 59.59 149 VAL A O 1
ATOM 1249 N N . LEU A 1 150 ? 16.566 -13.569 -18.362 1.00 60.50 150 LEU A N 1
ATOM 1250 C CA . LEU A 1 150 ? 17.026 -14.780 -19.046 1.00 60.50 150 LEU A CA 1
ATOM 1251 C C . LEU A 1 150 ? 18.545 -14.801 -19.278 1.00 60.50 150 LEU A C 1
ATOM 1253 O O . LEU A 1 150 ? 19.157 -15.852 -19.138 1.00 60.50 150 LEU A O 1
ATOM 1257 N N . ASN A 1 151 ? 19.153 -13.647 -19.575 1.00 58.53 151 ASN A N 1
ATOM 1258 C CA . ASN A 1 151 ? 20.594 -13.545 -19.830 1.00 58.53 151 ASN A CA 1
ATOM 1259 C C . ASN A 1 151 ? 21.455 -13.555 -18.555 1.00 58.53 151 ASN A C 1
ATOM 1261 O O . ASN A 1 151 ? 22.664 -13.730 -18.655 1.00 58.53 151 ASN A O 1
ATOM 1265 N N . ILE A 1 152 ? 20.867 -13.321 -17.375 1.00 58.09 152 ILE A N 1
ATOM 1266 C CA . ILE A 1 152 ? 21.615 -13.142 -16.116 1.00 58.09 152 ILE A CA 1
ATOM 1267 C C . ILE A 1 152 ? 21.377 -14.296 -15.136 1.00 58.09 152 ILE A C 1
ATOM 1269 O O . ILE A 1 152 ? 22.259 -14.604 -14.341 1.00 58.09 152 ILE A O 1
ATOM 1273 N N . ALA A 1 153 ? 20.190 -14.911 -15.141 1.00 53.91 153 ALA A N 1
ATOM 1274 C CA . ALA A 1 153 ? 19.755 -15.726 -14.008 1.00 53.91 153 ALA A CA 1
ATOM 1275 C C . ALA A 1 153 ? 19.593 -17.231 -14.274 1.00 53.91 153 ALA A C 1
ATOM 1277 O O . ALA A 1 153 ? 19.292 -17.921 -13.305 1.00 53.91 153 ALA A O 1
ATOM 1278 N N . GLU A 1 154 ? 19.734 -17.734 -15.514 1.00 54.47 154 GLU A N 1
ATOM 1279 C CA . GLU A 1 154 ? 19.514 -19.159 -15.890 1.00 54.47 154 GLU A CA 1
ATOM 1280 C C . GLU A 1 154 ? 18.319 -19.820 -15.160 1.00 54.47 154 GLU A C 1
ATOM 1282 O O . GLU A 1 154 ? 18.331 -20.995 -14.799 1.00 54.47 154 GLU A O 1
ATOM 1287 N N . ALA A 1 155 ? 17.279 -19.040 -14.860 1.00 56.44 155 ALA A N 1
ATOM 1288 C CA . ALA A 1 155 ? 16.230 -19.469 -13.950 1.00 56.44 155 ALA A CA 1
ATOM 1289 C C . ALA A 1 155 ? 15.090 -20.101 -14.751 1.00 56.44 155 ALA A C 1
ATOM 1291 O O . ALA A 1 155 ? 14.721 -19.551 -15.791 1.00 56.44 155 ALA A O 1
ATOM 1292 N N . PRO A 1 156 ? 14.477 -21.199 -14.270 1.00 56.69 156 PRO A N 1
ATOM 1293 C CA . PRO A 1 156 ? 13.272 -21.729 -14.886 1.00 56.69 156 PRO A CA 1
ATOM 1294 C C . PRO A 1 156 ? 12.176 -20.668 -14.814 1.00 56.69 156 PRO A C 1
ATOM 1296 O O . PRO A 1 156 ? 11.904 -20.106 -13.748 1.00 56.69 156 PRO A O 1
ATOM 1299 N N . VAL A 1 157 ? 11.573 -20.380 -15.963 1.00 63.12 157 VAL A N 1
ATOM 1300 C CA . VAL A 1 157 ? 10.505 -19.396 -16.075 1.00 63.12 157 VAL A CA 1
ATOM 1301 C C . VAL A 1 157 ? 9.221 -20.131 -16.380 1.00 63.12 157 VAL A C 1
ATOM 1303 O O . VAL A 1 157 ? 9.020 -20.641 -17.480 1.00 63.12 157 VAL A O 1
ATOM 1306 N N . GLU A 1 158 ? 8.331 -20.135 -15.400 1.00 65.69 158 GLU A N 1
ATOM 1307 C CA . GLU A 1 158 ? 6.949 -20.508 -15.629 1.00 65.69 158 GLU A CA 1
ATOM 1308 C C . GLU A 1 158 ? 6.157 -19.251 -15.990 1.00 65.69 158 GLU A C 1
ATOM 1310 O O . GLU A 1 158 ? 5.942 -18.348 -15.172 1.00 65.69 158 GLU A O 1
ATOM 1315 N N . ILE A 1 159 ? 5.775 -19.177 -17.259 1.00 67.81 159 ILE A N 1
ATOM 1316 C CA . ILE A 1 159 ? 4.965 -18.099 -17.805 1.00 67.81 159 ILE A CA 1
ATOM 1317 C C . ILE A 1 159 ? 3.521 -18.579 -17.860 1.00 67.81 159 ILE A C 1
ATOM 1319 O O . ILE A 1 159 ? 3.222 -19.586 -18.498 1.00 67.81 159 ILE A O 1
ATOM 1323 N N . ILE A 1 160 ? 2.621 -17.824 -17.239 1.00 63.53 160 ILE A N 1
ATOM 1324 C CA . ILE A 1 160 ? 1.182 -18.055 -17.315 1.00 63.53 160 ILE A CA 1
ATOM 1325 C C . ILE A 1 160 ? 0.587 -16.997 -18.254 1.00 63.53 160 ILE A C 1
ATOM 1327 O O . ILE A 1 160 ? 0.812 -15.801 -18.036 1.00 63.53 160 ILE A O 1
ATOM 1331 N N . PRO A 1 161 ? -0.168 -17.383 -19.298 1.00 62.66 161 PRO A N 1
ATOM 1332 C CA . PRO A 1 161 ? -0.926 -16.420 -20.084 1.00 62.66 161 PRO A CA 1
ATOM 1333 C C . PRO A 1 161 ? -1.973 -15.752 -19.188 1.00 62.66 161 PRO A C 1
ATOM 1335 O O . PRO A 1 161 ? -2.766 -16.425 -18.528 1.00 62.66 161 PRO A O 1
ATOM 1338 N N . SER A 1 162 ? -1.968 -14.421 -19.140 1.00 60.97 162 SER A N 1
ATOM 1339 C CA . SER A 1 162 ? -2.957 -13.654 -18.391 1.00 60.97 162 SER A CA 1
ATOM 1340 C C . SER A 1 162 ? -4.340 -13.880 -19.009 1.00 60.97 162 SER A C 1
ATOM 1342 O O . SER A 1 162 ? -4.553 -13.499 -20.164 1.00 60.97 162 SER A O 1
ATOM 1344 N N . PRO A 1 163 ? -5.313 -14.425 -18.256 1.00 58.06 163 PRO A N 1
ATOM 1345 C CA . PRO A 1 163 ? -6.652 -14.691 -18.772 1.00 58.06 163 PRO A CA 1
ATOM 1346 C C . PRO A 1 163 ? -7.439 -13.410 -19.087 1.00 58.06 163 PRO A C 1
ATOM 1348 O O . PRO A 1 163 ? -8.486 -13.485 -19.718 1.00 58.06 163 PRO A O 1
ATOM 1351 N N . ILE A 1 164 ? -6.958 -12.241 -18.643 1.00 58.53 164 ILE A N 1
ATOM 1352 C CA . ILE A 1 164 ? -7.669 -10.961 -18.765 1.00 58.53 164 ILE A CA 1
ATOM 1353 C C . ILE A 1 164 ? -7.084 -10.086 -19.886 1.00 58.53 164 ILE A C 1
ATOM 1355 O O . ILE A 1 164 ? -7.830 -9.355 -20.528 1.00 58.53 164 ILE A O 1
ATOM 1359 N N . PHE A 1 165 ? -5.771 -10.161 -20.145 1.00 58.41 165 PHE A N 1
ATOM 1360 C CA . PHE A 1 165 ? -5.085 -9.222 -21.050 1.00 58.41 165 PHE A CA 1
ATOM 1361 C C . PHE A 1 165 ? -4.318 -9.876 -22.202 1.00 58.41 165 PHE A C 1
ATOM 1363 O O . PHE A 1 165 ? -3.733 -9.162 -23.004 1.00 58.41 165 PHE A O 1
ATOM 1370 N N . GLY A 1 166 ? -4.284 -11.210 -22.298 1.00 58.41 166 GLY A N 1
ATOM 1371 C CA . GLY A 1 166 ? -3.560 -11.911 -23.369 1.00 58.41 166 GLY A CA 1
ATOM 1372 C C . GLY A 1 166 ? -2.028 -11.845 -23.271 1.00 58.41 166 GLY A C 1
ATOM 1373 O O . GLY A 1 166 ? -1.349 -12.580 -23.981 1.00 58.41 166 GLY A O 1
ATOM 1374 N N . ASP A 1 167 ? -1.478 -11.031 -22.366 1.00 61.72 167 ASP A N 1
ATOM 1375 C CA . ASP A 1 167 ? -0.044 -10.949 -22.092 1.00 61.72 167 ASP A CA 1
ATOM 1376 C C . ASP A 1 167 ? 0.460 -12.118 -21.240 1.00 61.72 167 ASP A C 1
ATOM 1378 O O . ASP A 1 167 ? -0.214 -12.622 -20.340 1.00 61.72 167 ASP A O 1
ATOM 1382 N N . THR A 1 168 ? 1.707 -12.507 -21.469 1.00 63.78 168 THR A N 1
ATOM 1383 C CA . THR A 1 168 ? 2.441 -13.471 -20.649 1.00 63.78 168 THR A CA 1
ATOM 1384 C C . THR A 1 168 ? 2.864 -12.857 -19.315 1.00 63.78 168 THR A C 1
ATOM 1386 O O . THR A 1 168 ? 3.591 -11.865 -19.310 1.00 63.78 168 THR A O 1
ATOM 1389 N N . TYR A 1 169 ? 2.457 -13.452 -18.190 1.00 63.41 169 TYR A N 1
ATOM 1390 C CA . TYR A 1 169 ? 2.816 -13.019 -16.834 1.00 63.41 169 TYR A CA 1
ATOM 1391 C C . TYR A 1 169 ? 3.668 -14.080 -16.119 1.00 63.41 169 TYR A C 1
ATOM 1393 O O . TYR A 1 169 ? 3.435 -15.274 -16.306 1.00 63.41 169 TYR A O 1
ATOM 1401 N N . PRO A 1 170 ? 4.623 -13.704 -15.253 1.00 69.81 170 PRO A N 1
ATOM 1402 C CA . PRO A 1 170 ? 5.380 -14.670 -14.469 1.00 69.81 170 PRO A CA 1
ATOM 1403 C C . PRO A 1 170 ? 4.448 -15.289 -13.430 1.00 69.81 170 PRO A C 1
ATOM 1405 O O . PRO A 1 170 ? 3.716 -14.557 -12.752 1.00 69.81 170 PRO A O 1
ATOM 1408 N N . ALA A 1 171 ? 4.476 -16.615 -13.283 1.00 68.56 171 ALA A N 1
ATOM 1409 C CA . ALA A 1 171 ? 3.535 -17.343 -12.431 1.00 68.56 171 ALA A CA 1
ATOM 1410 C C . ALA A 1 171 ? 3.459 -16.781 -10.999 1.00 68.56 171 ALA A C 1
ATOM 1412 O O . ALA A 1 171 ? 2.373 -16.551 -10.469 1.00 68.56 171 ALA A O 1
ATOM 1413 N N . GLY A 1 172 ? 4.610 -16.471 -10.391 1.00 67.62 172 GLY A N 1
ATOM 1414 C CA . GLY A 1 172 ? 4.669 -15.924 -9.032 1.00 67.62 172 GLY A CA 1
ATOM 1415 C C . GLY A 1 172 ? 3.956 -14.576 -8.900 1.00 67.62 172 GLY A C 1
ATOM 1416 O O . GLY A 1 172 ? 3.134 -14.394 -8.001 1.00 67.62 172 GLY A O 1
ATOM 1417 N N . LEU A 1 173 ? 4.203 -13.649 -9.829 1.00 68.00 173 LEU A N 1
ATOM 1418 C CA . LEU A 1 173 ? 3.505 -12.362 -9.898 1.00 68.00 173 LEU A CA 1
ATOM 1419 C C . LEU A 1 173 ? 2.013 -12.509 -10.180 1.00 68.00 173 LEU A C 1
ATOM 1421 O O . LEU A 1 173 ? 1.229 -11.701 -9.681 1.00 68.00 173 LEU A O 1
ATOM 1425 N N . PHE A 1 174 ? 1.622 -13.511 -10.968 1.00 72.31 174 PHE A N 1
ATOM 1426 C CA . PHE A 1 174 ? 0.222 -13.766 -11.271 1.00 72.31 174 PHE A CA 1
ATOM 1427 C C . PHE A 1 174 ? -0.570 -14.073 -9.992 1.00 72.31 174 PHE A C 1
ATOM 1429 O O . PHE A 1 174 ? -1.499 -13.339 -9.649 1.00 72.31 174 PHE A O 1
ATOM 1436 N N . TYR A 1 175 ? -0.155 -15.087 -9.230 1.00 72.62 175 TYR A N 1
ATOM 1437 C CA . TYR A 1 175 ? -0.844 -15.476 -7.993 1.00 72.62 175 TYR A CA 1
ATOM 1438 C C . TYR A 1 175 ? -0.840 -14.360 -6.947 1.00 72.62 175 TYR A C 1
ATOM 1440 O O . TYR A 1 175 ? -1.856 -14.076 -6.307 1.00 72.62 175 TYR A O 1
ATOM 1448 N N . LEU A 1 176 ? 0.298 -13.687 -6.803 1.00 71.12 176 LEU A N 1
ATOM 1449 C CA . LEU A 1 176 ? 0.464 -12.588 -5.867 1.00 71.12 176 LEU A CA 1
ATOM 1450 C C . LEU A 1 176 ? -0.469 -11.414 -6.225 1.00 71.12 176 LEU A C 1
ATOM 1452 O O . LEU A 1 176 ? -1.279 -10.989 -5.394 1.00 71.12 176 LEU A O 1
ATOM 1456 N N . ASN A 1 177 ? -0.424 -10.927 -7.466 1.00 72.25 177 ASN A N 1
ATOM 1457 C CA . ASN A 1 177 ? -1.113 -9.694 -7.842 1.00 72.25 177 ASN A CA 1
ATOM 1458 C C . ASN A 1 177 ? -2.582 -9.868 -8.229 1.00 72.25 177 ASN A C 1
ATOM 1460 O O . AS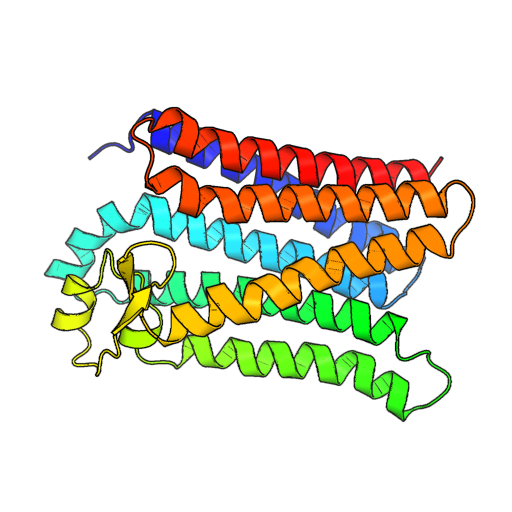N A 1 177 ? -3.353 -8.938 -8.004 1.00 72.25 177 ASN A O 1
ATOM 1464 N N . TYR A 1 178 ? -2.976 -11.011 -8.794 1.00 71.69 178 TYR A N 1
ATOM 1465 C CA . TYR A 1 178 ? -4.355 -11.232 -9.246 1.00 71.69 178 TYR A CA 1
ATOM 1466 C C . TYR A 1 178 ? -5.218 -11.976 -8.228 1.00 71.69 178 TYR A C 1
ATOM 1468 O O . TYR A 1 178 ? -6.437 -11.842 -8.273 1.00 71.69 178 TYR A O 1
ATOM 1476 N N . ILE A 1 179 ? -4.618 -12.720 -7.293 1.00 71.06 179 ILE A N 1
ATOM 1477 C CA . ILE A 1 179 ? -5.370 -13.447 -6.260 1.00 71.06 179 ILE A CA 1
ATOM 1478 C C . ILE A 1 179 ? -5.118 -12.836 -4.882 1.00 71.06 179 ILE A C 1
ATOM 1480 O O . ILE A 1 179 ? -6.055 -12.386 -4.222 1.00 71.06 179 ILE A O 1
ATOM 1484 N N . GLY A 1 180 ? -3.854 -12.763 -4.456 1.00 70.75 180 GLY A N 1
ATOM 1485 C CA . GLY A 1 180 ? -3.500 -12.316 -3.106 1.00 70.75 180 GLY A CA 1
ATOM 1486 C C . GLY A 1 180 ? -3.859 -10.853 -2.832 1.00 70.75 180 GLY A C 1
ATOM 1487 O O . GLY A 1 180 ? -4.562 -10.544 -1.866 1.00 70.75 180 GLY A O 1
ATOM 1488 N N . LEU A 1 181 ? -3.396 -9.942 -3.691 1.00 71.88 181 LEU A N 1
ATOM 1489 C CA . LEU A 1 181 ? -3.598 -8.500 -3.523 1.00 71.88 181 LEU A CA 1
ATOM 1490 C C . LEU A 1 181 ? -5.077 -8.079 -3.524 1.00 71.88 181 LEU A C 1
ATOM 1492 O O . LEU A 1 181 ? -5.444 -7.327 -2.625 1.00 71.88 181 LEU A O 1
ATOM 1496 N N . PRO A 1 182 ? -5.949 -8.525 -4.451 1.00 73.56 182 PRO A N 1
ATOM 1497 C CA . PRO A 1 182 ? -7.352 -8.121 -4.455 1.00 73.56 182 PRO A CA 1
ATOM 1498 C C . PRO A 1 182 ? -8.086 -8.541 -3.184 1.00 73.56 182 PRO A C 1
ATOM 1500 O O . PRO A 1 182 ? -8.759 -7.710 -2.579 1.00 73.56 182 PRO A O 1
ATOM 1503 N N . ILE A 1 183 ? -7.897 -9.780 -2.720 1.00 72.25 183 ILE A N 1
ATOM 1504 C CA . ILE A 1 183 ? -8.530 -10.272 -1.486 1.00 72.25 183 ILE A CA 1
ATOM 1505 C C . ILE A 1 183 ? -8.125 -9.394 -0.294 1.00 72.25 183 ILE A C 1
ATOM 1507 O O . ILE A 1 183 ? -8.979 -8.932 0.466 1.00 72.25 183 ILE A O 1
ATOM 1511 N N . LEU A 1 184 ? -6.829 -9.104 -0.159 1.00 71.06 184 LEU A N 1
ATOM 1512 C CA . LEU A 1 184 ? -6.302 -8.294 0.942 1.00 71.06 184 LEU A CA 1
ATOM 1513 C C . LEU A 1 184 ? -6.721 -6.818 0.837 1.00 71.06 184 LEU A C 1
ATOM 1515 O O . LEU A 1 184 ? -7.049 -6.190 1.847 1.00 71.06 184 LEU A O 1
ATOM 1519 N N . ASN A 1 185 ? -6.765 -6.273 -0.378 1.00 72.88 185 ASN A N 1
ATOM 1520 C CA . ASN A 1 185 ? -7.130 -4.883 -0.635 1.00 72.88 185 ASN A CA 1
ATOM 1521 C C . ASN A 1 185 ? -8.633 -4.632 -0.459 1.00 72.88 185 ASN A C 1
ATOM 1523 O O . ASN A 1 185 ? -9.000 -3.562 0.018 1.00 72.88 185 ASN A O 1
ATOM 1527 N N . PHE A 1 186 ? -9.503 -5.595 -0.780 1.00 80.06 186 PHE A N 1
ATOM 1528 C CA . PHE A 1 186 ? -10.950 -5.478 -0.551 1.00 80.06 186 PHE A CA 1
ATOM 1529 C C . PHE A 1 186 ? -11.352 -5.738 0.900 1.00 80.06 186 PHE A C 1
ATOM 1531 O O . PHE A 1 186 ? -12.325 -5.151 1.377 1.00 80.06 186 PHE A O 1
ATOM 1538 N N . ALA A 1 187 ? -10.593 -6.556 1.632 1.00 78.75 187 ALA A N 1
ATOM 1539 C CA . ALA A 1 187 ? -10.889 -6.818 3.034 1.00 78.75 187 ALA A CA 1
ATOM 1540 C C . ALA A 1 187 ? -10.878 -5.527 3.873 1.00 78.75 187 ALA A C 1
ATOM 1542 O O . ALA A 1 187 ? -11.785 -5.314 4.678 1.00 78.75 187 ALA A O 1
ATOM 1543 N N . LEU A 1 188 ? -9.905 -4.629 3.657 1.00 80.00 188 LEU A N 1
ATOM 1544 C CA . LEU A 1 188 ? -9.765 -3.416 4.470 1.00 80.00 188 LEU A CA 1
ATOM 1545 C C . LEU A 1 188 ? -10.974 -2.457 4.357 1.00 80.00 188 LEU A C 1
ATOM 1547 O O . LEU A 1 188 ? -11.546 -2.122 5.397 1.00 80.00 188 LEU A O 1
ATOM 1551 N N . PRO A 1 189 ? -11.430 -2.036 3.158 1.00 86.19 189 PRO A N 1
ATOM 1552 C CA . PRO A 1 189 ? -12.648 -1.243 3.020 1.00 86.19 189 PRO A CA 1
ATOM 1553 C C . PRO A 1 189 ? -13.894 -1.910 3.603 1.00 86.19 189 PRO A C 1
ATOM 1555 O O . PRO A 1 189 ? -14.686 -1.237 4.263 1.00 86.19 189 PRO A O 1
ATOM 1558 N N . CYS A 1 190 ? -14.057 -3.224 3.409 1.00 87.25 190 CYS A N 1
ATOM 1559 C CA . CYS A 1 190 ? -15.211 -3.962 3.926 1.00 87.25 190 CYS A CA 1
ATOM 1560 C C . CYS A 1 190 ? -15.310 -3.876 5.454 1.00 87.25 190 CYS A C 1
ATOM 1562 O O . CYS A 1 190 ? -16.403 -3.701 5.990 1.00 87.25 190 CYS A O 1
ATOM 1564 N N . ILE A 1 191 ? -14.180 -3.911 6.165 1.00 84.00 191 ILE A N 1
ATOM 1565 C CA . ILE A 1 191 ? -14.152 -3.710 7.622 1.00 84.00 191 ILE A CA 1
ATOM 1566 C C . ILE A 1 191 ? -14.612 -2.307 7.988 1.00 84.00 191 ILE A C 1
ATOM 1568 O O . ILE A 1 191 ? -15.393 -2.142 8.919 1.00 84.00 191 ILE A O 1
ATOM 1572 N N . PHE A 1 192 ? -14.132 -1.283 7.283 1.00 86.62 192 PHE A N 1
ATOM 1573 C CA . PHE A 1 192 ? -14.526 0.095 7.558 1.00 86.62 192 PHE A CA 1
ATOM 1574 C C . PHE A 1 192 ? -16.018 0.318 7.311 1.00 86.62 192 PHE A C 1
ATOM 1576 O O . PHE A 1 192 ? -16.669 1.006 8.099 1.00 86.62 192 PHE A O 1
ATOM 1583 N N . PHE A 1 193 ? -16.587 -0.324 6.291 1.00 90.44 193 PHE A N 1
ATOM 1584 C CA . PHE A 1 193 ? -18.031 -0.334 6.081 1.00 90.44 193 PHE A CA 1
ATOM 1585 C C . PHE A 1 193 ? -18.785 -1.114 7.151 1.00 90.44 193 PHE A C 1
ATOM 1587 O O . PHE A 1 193 ? -19.815 -0.637 7.623 1.00 90.44 193 PHE A O 1
ATOM 1594 N N . TYR A 1 194 ? -18.258 -2.251 7.600 1.00 86.94 194 TYR A N 1
ATOM 1595 C CA . TYR A 1 194 ? -18.824 -2.984 8.728 1.00 86.94 194 TYR A CA 1
ATOM 1596 C C . TYR A 1 194 ? -18.835 -2.129 10.008 1.00 86.94 194 TYR A C 1
ATOM 1598 O O . TYR A 1 194 ? -19.868 -2.000 10.669 1.00 86.94 194 TYR A O 1
ATOM 1606 N N . LEU A 1 195 ? -17.718 -1.466 10.322 1.00 84.81 195 LEU A N 1
ATOM 1607 C CA . LEU A 1 195 ? -17.610 -0.539 11.449 1.00 84.81 195 LEU A CA 1
ATOM 1608 C C . LEU A 1 195 ? -18.563 0.648 11.293 1.00 84.81 195 LEU A C 1
ATOM 1610 O O . LEU A 1 195 ? -19.204 1.046 12.264 1.00 84.81 195 LEU A O 1
ATOM 1614 N N . ALA A 1 196 ? -18.713 1.193 10.084 1.00 88.44 196 ALA A N 1
ATOM 1615 C CA . ALA A 1 196 ? -19.676 2.252 9.803 1.00 88.44 196 ALA A CA 1
ATOM 1616 C C . ALA A 1 196 ? -21.124 1.784 10.018 1.00 88.44 196 ALA A C 1
ATOM 1618 O O . ALA A 1 196 ? -21.922 2.519 10.592 1.00 88.44 196 ALA A O 1
ATOM 1619 N N . ALA A 1 197 ? -21.461 0.562 9.606 1.00 88.94 197 ALA A N 1
ATOM 1620 C CA . ALA A 1 197 ? -22.793 -0.007 9.792 1.00 88.94 197 ALA A CA 1
ATOM 1621 C C . ALA A 1 197 ? -23.131 -0.250 11.274 1.00 88.94 197 ALA A C 1
ATOM 1623 O O . ALA A 1 197 ? -24.292 -0.142 11.660 1.00 88.94 197 ALA A O 1
ATOM 1624 N N . LYS A 1 198 ? -22.127 -0.559 12.107 1.00 86.25 198 LYS A N 1
ATOM 1625 C CA . LYS A 1 198 ? -22.294 -0.838 13.546 1.00 86.25 198 LYS A CA 1
ATOM 1626 C C . LYS A 1 198 ? -22.087 0.369 14.467 1.00 86.25 198 LYS A C 1
ATOM 1628 O O . LYS A 1 198 ? -22.347 0.259 15.661 1.00 86.25 198 LYS A O 1
ATOM 1633 N N . SER A 1 199 ? -21.615 1.500 13.951 1.00 85.69 199 SER A N 1
ATOM 1634 C CA . SER A 1 199 ? -21.364 2.714 14.738 1.00 85.69 199 SER A CA 1
ATOM 1635 C C . SER A 1 199 ? -22.412 3.796 14.478 1.00 85.69 199 SER A C 1
ATOM 1637 O O . SER A 1 199 ? -23.204 3.719 13.541 1.00 85.69 199 SER A O 1
ATOM 1639 N N . VAL A 1 200 ? -22.433 4.827 15.328 1.00 86.69 200 VAL A N 1
ATOM 1640 C CA . VAL A 1 200 ? -23.407 5.928 15.262 1.00 86.69 200 VAL A CA 1
ATOM 1641 C C . VAL A 1 200 ? -22.679 7.275 15.232 1.00 86.69 200 VAL A C 1
ATOM 1643 O O . VAL A 1 200 ? -21.537 7.401 15.681 1.00 86.69 200 VAL A O 1
ATOM 1646 N N . GLY A 1 201 ? -23.334 8.287 14.661 1.00 88.19 201 GLY A N 1
ATOM 1647 C CA . GLY A 1 201 ? -22.873 9.673 14.686 1.00 88.19 201 GLY A CA 1
ATOM 1648 C C . GLY A 1 201 ? -21.590 9.909 13.887 1.00 88.19 201 GLY A C 1
ATOM 1649 O O . GLY A 1 201 ? -21.446 9.460 12.747 1.00 88.19 201 GLY A O 1
ATOM 1650 N N . VAL A 1 202 ? -20.654 10.643 14.489 1.00 82.94 202 VAL A N 1
ATOM 1651 C CA . VAL A 1 202 ? -19.390 11.058 13.857 1.00 82.94 202 VAL A CA 1
ATOM 1652 C C . VAL A 1 202 ? -18.496 9.856 13.531 1.00 82.94 202 VAL A C 1
ATOM 1654 O O . VAL A 1 202 ? -17.854 9.821 12.481 1.00 82.94 202 VAL A O 1
ATOM 1657 N N . ILE A 1 203 ? -18.524 8.816 14.371 1.00 82.12 203 ILE A N 1
ATOM 1658 C CA . ILE A 1 203 ? -17.738 7.589 14.172 1.00 82.12 203 ILE A CA 1
ATOM 1659 C C . ILE A 1 203 ? -18.208 6.832 12.922 1.00 82.12 203 ILE A C 1
ATOM 1661 O O . ILE A 1 203 ? -17.373 6.340 12.159 1.00 82.12 203 ILE A O 1
ATOM 1665 N N . ARG A 1 204 ? -19.522 6.813 12.655 1.00 87.38 204 ARG A N 1
ATOM 1666 C CA . ARG A 1 204 ? -20.096 6.215 11.439 1.00 87.38 204 ARG A CA 1
ATOM 1667 C C . ARG A 1 204 ? -19.633 6.932 10.182 1.00 87.38 204 ARG A C 1
ATOM 1669 O O . ARG A 1 204 ? -19.157 6.284 9.254 1.00 87.38 204 ARG A O 1
ATOM 1676 N N . LYS A 1 205 ? -19.743 8.264 10.166 1.00 86.88 205 LYS A N 1
ATOM 1677 C CA . LYS A 1 205 ? -19.324 9.093 9.023 1.00 86.88 205 LYS A CA 1
ATOM 1678 C C . LYS A 1 205 ? -17.832 8.928 8.738 1.00 86.88 205 LYS A C 1
ATOM 1680 O O . LYS A 1 205 ? -17.454 8.686 7.597 1.00 86.88 205 LYS A O 1
ATOM 1685 N N . SER A 1 206 ? -16.999 8.972 9.777 1.00 86.56 206 SER A N 1
ATOM 1686 C CA . SER A 1 206 ? -15.557 8.761 9.644 1.00 86.56 206 SER A CA 1
ATOM 1687 C C . SER A 1 206 ? -15.211 7.363 9.131 1.00 86.56 206 SER A C 1
ATOM 1689 O O . SER A 1 206 ? -14.409 7.215 8.212 1.00 86.56 206 SER A O 1
ATOM 1691 N N . SER A 1 207 ? -15.832 6.317 9.676 1.00 86.25 207 SER A N 1
ATOM 1692 C CA . SER A 1 207 ? -15.563 4.943 9.235 1.00 86.25 207 SER A CA 1
ATOM 1693 C C . SER A 1 207 ? -15.980 4.739 7.775 1.00 86.25 207 SER A C 1
ATOM 1695 O O . SER A 1 207 ? -15.232 4.145 7.004 1.00 86.25 207 SER A O 1
ATOM 1697 N N . LEU A 1 208 ? -17.113 5.316 7.361 1.00 91.44 208 LEU A N 1
ATOM 1698 C CA . LEU A 1 208 ? -17.589 5.262 5.978 1.00 91.44 208 LEU A CA 1
ATOM 1699 C C . LEU A 1 208 ? -16.633 5.980 5.015 1.00 91.44 208 LEU A C 1
ATOM 1701 O O . LEU A 1 208 ? -16.293 5.427 3.972 1.00 91.44 208 LEU A O 1
ATOM 1705 N N . LEU A 1 209 ? -16.158 7.176 5.378 1.00 91.25 209 LEU A N 1
ATOM 1706 C CA . LEU A 1 209 ? -15.200 7.934 4.567 1.00 91.25 209 LEU A CA 1
ATOM 1707 C C . LEU A 1 209 ? -13.831 7.244 4.477 1.00 91.25 209 LEU A C 1
ATOM 1709 O O . LEU A 1 209 ? -13.229 7.251 3.406 1.00 91.25 209 LEU A O 1
ATOM 1713 N N . ASN A 1 210 ? -13.360 6.597 5.551 1.00 88.38 210 ASN A N 1
ATOM 1714 C CA . ASN A 1 210 ? -12.152 5.767 5.498 1.00 88.38 210 ASN A CA 1
ATOM 1715 C C . ASN A 1 210 ? -12.331 4.587 4.525 1.00 88.38 210 ASN A C 1
ATOM 1717 O O . ASN A 1 210 ? -11.450 4.336 3.704 1.00 88.38 210 ASN A O 1
ATOM 1721 N N . GLY A 1 211 ? -13.477 3.897 4.572 1.00 90.56 211 GLY A N 1
ATOM 1722 C CA . GLY A 1 211 ? -13.794 2.802 3.649 1.00 90.56 211 GLY A CA 1
ATOM 1723 C C . GLY A 1 211 ? -13.849 3.254 2.186 1.00 90.56 211 GLY A C 1
ATOM 1724 O O . GLY A 1 211 ? -13.200 2.649 1.332 1.00 90.56 211 GLY A O 1
ATOM 1725 N N . LEU A 1 212 ? -14.549 4.359 1.904 1.00 93.06 212 LEU A N 1
ATOM 1726 C CA . LEU A 1 212 ? -14.615 4.950 0.561 1.00 93.06 212 LEU A CA 1
ATOM 1727 C C . LEU A 1 212 ? -13.243 5.405 0.061 1.00 93.06 212 LEU A C 1
ATOM 1729 O O . LEU A 1 212 ? -12.873 5.094 -1.069 1.00 93.06 212 LEU A O 1
ATOM 1733 N N . GLY A 1 213 ? -12.478 6.107 0.897 1.00 91.44 213 GLY A N 1
ATOM 1734 C CA . GLY A 1 213 ? -11.148 6.584 0.535 1.00 91.44 213 GLY A CA 1
ATOM 1735 C C . GLY A 1 213 ? -10.195 5.440 0.189 1.00 91.44 213 GLY A C 1
ATOM 1736 O O . GLY A 1 213 ? -9.452 5.536 -0.786 1.00 91.44 213 GLY A O 1
ATOM 1737 N N . LEU A 1 214 ? -10.274 4.318 0.911 1.00 89.88 214 LEU A N 1
ATOM 1738 C CA . LEU A 1 214 ? -9.501 3.113 0.602 1.00 89.88 214 LEU A CA 1
ATOM 1739 C C . LEU A 1 214 ? -9.952 2.430 -0.694 1.00 89.88 214 LEU A C 1
ATOM 1741 O O . LEU A 1 214 ? -9.100 2.019 -1.476 1.00 89.88 214 LEU A O 1
ATOM 1745 N N . ILE A 1 215 ? -11.257 2.335 -0.965 1.00 91.38 215 ILE A N 1
ATOM 1746 C CA . ILE A 1 215 ? -11.746 1.814 -2.254 1.00 91.38 215 ILE A CA 1
ATOM 1747 C C . ILE A 1 215 ? -11.231 2.661 -3.404 1.00 91.38 215 ILE A C 1
ATOM 1749 O O . ILE A 1 215 ? -10.664 2.122 -4.347 1.00 91.38 215 ILE A O 1
ATOM 1753 N N . ILE A 1 216 ? -11.375 3.980 -3.305 1.00 91.81 216 ILE A N 1
ATOM 1754 C CA . ILE A 1 216 ? -10.911 4.907 -4.335 1.00 91.81 216 ILE A CA 1
ATOM 1755 C C . ILE A 1 216 ? -9.395 4.766 -4.520 1.00 91.81 216 ILE A C 1
ATOM 1757 O O . ILE A 1 216 ? -8.925 4.647 -5.649 1.00 91.81 216 ILE A O 1
ATOM 1761 N N . TYR A 1 217 ? -8.635 4.675 -3.427 1.00 89.94 217 TYR A N 1
ATOM 1762 C CA . TYR A 1 217 ? -7.199 4.407 -3.471 1.00 89.94 217 TYR A CA 1
ATOM 1763 C C . TYR A 1 217 ? -6.865 3.124 -4.257 1.00 89.94 217 TYR A C 1
ATOM 1765 O O . TYR A 1 217 ? -6.008 3.139 -5.147 1.00 89.94 217 TYR A O 1
ATOM 1773 N N . TYR A 1 218 ? -7.551 2.014 -3.968 1.00 86.56 218 TYR A N 1
ATOM 1774 C CA . TYR A 1 218 ? -7.311 0.739 -4.648 1.00 86.56 218 TYR A CA 1
ATOM 1775 C C . TYR A 1 218 ? -7.800 0.725 -6.096 1.00 86.56 218 TYR A C 1
ATOM 1777 O O . TYR A 1 218 ? -7.141 0.116 -6.942 1.00 86.56 218 TYR A O 1
ATOM 1785 N N . ILE A 1 219 ? -8.891 1.427 -6.404 1.00 86.81 219 ILE A N 1
ATOM 1786 C CA . ILE A 1 219 ? -9.352 1.653 -7.776 1.00 86.81 219 ILE A CA 1
ATOM 1787 C C . ILE A 1 219 ? -8.258 2.377 -8.560 1.00 86.81 219 ILE A C 1
ATOM 1789 O O . ILE A 1 219 ? -7.843 1.884 -9.605 1.00 86.81 219 ILE A O 1
ATOM 1793 N N . GLY A 1 220 ? -7.715 3.477 -8.031 1.00 85.56 220 GLY A N 1
ATOM 1794 C CA . GLY A 1 220 ? -6.631 4.210 -8.688 1.00 85.56 220 GLY A CA 1
ATOM 1795 C C . GLY A 1 220 ? -5.411 3.328 -8.962 1.00 85.56 220 GLY A C 1
ATOM 1796 O O . GLY A 1 220 ? -4.861 3.349 -10.062 1.00 85.56 220 GLY A O 1
ATOM 1797 N N . ARG A 1 221 ? -5.041 2.460 -8.011 1.00 79.94 221 ARG A N 1
ATOM 1798 C CA . ARG A 1 221 ? -3.956 1.483 -8.206 1.00 79.94 221 ARG A CA 1
ATOM 1799 C C . ARG A 1 221 ? -4.263 0.399 -9.238 1.00 79.94 221 ARG A C 1
ATOM 1801 O O . ARG A 1 221 ? -3.348 -0.020 -9.940 1.00 79.94 221 ARG A O 1
ATOM 1808 N N . SER A 1 222 ? -5.504 -0.069 -9.306 1.00 79.62 222 SER A N 1
ATOM 1809 C CA . SER A 1 222 ? -5.910 -1.156 -10.208 1.00 79.62 222 SER A CA 1
ATOM 1810 C C . SER A 1 222 ? -6.146 -0.656 -11.631 1.00 79.62 222 SER A C 1
ATOM 1812 O O . SER A 1 222 ? -5.935 -1.398 -12.580 1.00 79.62 222 SER A O 1
ATOM 1814 N N . ILE A 1 223 ? -6.516 0.616 -11.791 1.00 81.38 223 ILE A N 1
ATOM 1815 C CA . ILE A 1 223 ? -6.680 1.271 -13.092 1.00 81.38 223 ILE A CA 1
ATOM 1816 C C . ILE A 1 223 ? -5.332 1.518 -13.778 1.00 81.38 223 ILE A C 1
ATOM 1818 O O . ILE A 1 223 ? -5.259 1.466 -15.001 1.00 81.38 223 ILE A O 1
ATOM 1822 N N . GLN A 1 224 ? -4.251 1.745 -13.027 1.00 76.62 224 GLN A N 1
ATOM 1823 C CA . GLN A 1 224 ? -2.929 1.996 -13.608 1.00 76.62 224 GLN A CA 1
ATOM 1824 C C . GLN A 1 224 ? -2.475 0.927 -14.627 1.00 76.62 224 GLN A C 1
ATOM 1826 O O . GLN A 1 224 ? -2.093 1.315 -15.730 1.00 76.62 224 GLN A O 1
ATOM 1831 N N . PRO A 1 225 ? -2.509 -0.390 -14.330 1.00 67.75 225 PRO A N 1
ATOM 1832 C CA . PRO A 1 225 ? -2.192 -1.410 -15.329 1.00 67.75 225 PRO A CA 1
ATOM 1833 C C . PRO A 1 225 ? -3.218 -1.471 -16.471 1.00 67.75 225 PRO A C 1
ATOM 1835 O O . PRO A 1 225 ? -2.818 -1.729 -17.597 1.00 67.75 225 PRO A O 1
ATOM 1838 N N . LEU A 1 226 ? -4.501 -1.169 -16.225 1.00 70.88 226 LEU A N 1
ATOM 1839 C CA . LEU A 1 226 ? -5.538 -1.148 -17.271 1.00 70.88 226 LEU A CA 1
ATOM 1840 C C . LEU A 1 226 ? -5.310 -0.031 -18.293 1.00 70.88 226 LEU A C 1
ATOM 1842 O O . LEU A 1 226 ? -5.521 -0.215 -19.487 1.00 70.88 226 LEU A O 1
ATOM 1846 N N . LEU A 1 227 ? -4.866 1.140 -17.838 1.00 75.19 227 LEU A N 1
ATOM 1847 C CA . LEU A 1 227 ? -4.646 2.281 -18.723 1.00 75.19 227 LEU A CA 1
ATOM 1848 C C . LEU A 1 227 ? -3.391 2.130 -19.580 1.00 75.19 227 LEU A C 1
ATOM 1850 O O . LEU A 1 227 ? -3.319 2.780 -20.619 1.00 75.19 227 LEU A O 1
ATOM 1854 N N . LYS A 1 228 ? -2.439 1.260 -19.208 1.00 66.25 228 LYS A N 1
ATOM 1855 C CA . LYS A 1 228 ? -1.248 0.976 -20.030 1.00 66.25 228 LYS A CA 1
ATOM 1856 C C . LYS A 1 228 ? -1.594 0.443 -21.429 1.00 66.25 228 LYS A C 1
ATOM 1858 O O . LYS A 1 228 ? -0.750 0.538 -22.312 1.00 66.25 228 LYS A O 1
ATOM 1863 N N . PHE A 1 229 ? -2.818 -0.054 -21.633 1.00 57.84 229 PHE A N 1
ATOM 1864 C CA . PHE A 1 229 ? -3.344 -0.483 -22.934 1.00 57.84 229 PHE A CA 1
ATOM 1865 C C . PHE A 1 229 ? -3.940 0.656 -23.782 1.00 57.84 229 PHE A C 1
ATOM 1867 O O . PHE A 1 229 ? -4.244 0.447 -24.951 1.00 57.84 229 PHE A O 1
ATOM 1874 N N . GLY A 1 230 ? -4.140 1.852 -23.219 1.00 62.22 230 GLY A N 1
ATOM 1875 C CA . GLY A 1 230 ? -4.648 3.013 -23.957 1.00 62.22 230 GLY A CA 1
ATOM 1876 C C . GLY A 1 230 ? -3.530 3.814 -24.627 1.00 62.22 230 GLY A C 1
ATOM 1877 O O . GLY A 1 230 ? -2.410 3.836 -24.140 1.00 62.22 230 GLY A O 1
ATOM 1878 N N . GLU A 1 231 ? -3.813 4.544 -25.704 1.00 68.44 231 GLU A N 1
ATOM 1879 C CA . GLU A 1 231 ? -2.771 5.282 -26.448 1.00 68.44 231 GLU A CA 1
ATOM 1880 C C . GLU A 1 231 ? -2.306 6.582 -25.757 1.00 68.44 231 GLU A C 1
ATOM 1882 O O . GLU A 1 231 ? -1.233 7.112 -26.050 1.00 68.44 231 GLU A O 1
ATOM 1887 N N . ASN A 1 232 ? -3.090 7.123 -24.816 1.00 81.31 232 ASN A N 1
ATOM 1888 C CA . ASN A 1 232 ? -2.836 8.452 -24.260 1.00 81.31 232 ASN A CA 1
ATOM 1889 C C . ASN A 1 232 ? -1.930 8.420 -23.017 1.00 81.31 232 ASN A C 1
ATOM 1891 O O . ASN A 1 232 ? -2.384 8.193 -21.892 1.00 81.31 232 ASN A O 1
ATOM 1895 N N . VAL A 1 233 ? -0.650 8.738 -23.221 1.00 79.19 233 VAL A N 1
ATOM 1896 C CA . VAL A 1 233 ? 0.396 8.768 -22.181 1.00 79.19 233 VAL A CA 1
ATOM 1897 C C . VAL A 1 233 ? 0.043 9.697 -21.008 1.00 79.19 233 VAL A C 1
ATOM 1899 O O . VAL A 1 233 ? 0.332 9.369 -19.858 1.00 79.19 233 VAL A O 1
ATOM 1902 N N . LEU A 1 234 ? -0.632 10.828 -21.255 1.00 81.06 234 LEU A N 1
ATOM 1903 C CA . LEU A 1 234 ? -1.059 11.737 -20.182 1.00 81.06 234 LEU A CA 1
ATOM 1904 C C . LEU A 1 234 ? -2.143 11.093 -19.309 1.00 81.06 234 LEU A C 1
ATOM 1906 O O . LEU A 1 234 ? -2.104 11.183 -18.085 1.00 81.06 234 LEU A O 1
ATOM 1910 N N . VAL A 1 235 ? -3.096 10.388 -19.913 1.00 82.88 235 VAL A N 1
ATOM 1911 C CA . VAL A 1 235 ? -4.155 9.702 -19.157 1.00 82.88 235 VAL A CA 1
ATOM 1912 C C . VAL A 1 235 ? -3.555 8.610 -18.268 1.00 82.88 235 VAL A C 1
ATOM 1914 O O . VAL A 1 235 ? -3.900 8.521 -17.089 1.00 82.88 235 VAL A O 1
ATOM 1917 N N . GLN A 1 236 ? -2.597 7.841 -18.790 1.00 78.56 236 GLN A N 1
ATOM 1918 C CA . GLN A 1 236 ? -1.890 6.801 -18.034 1.00 78.56 236 GLN A CA 1
ATOM 1919 C C . GLN A 1 236 ? -1.123 7.345 -16.824 1.00 78.56 236 GLN A C 1
ATOM 1921 O O . GLN A 1 236 ? -1.091 6.715 -15.766 1.00 78.56 236 GLN A O 1
ATOM 1926 N N . ALA A 1 237 ? -0.501 8.510 -16.994 1.00 77.38 237 ALA A N 1
ATOM 1927 C CA . ALA A 1 237 ? 0.300 9.177 -15.981 1.00 77.38 237 ALA A CA 1
ATOM 1928 C C . ALA A 1 237 ? -0.553 9.789 -14.859 1.00 77.38 237 ALA A C 1
ATOM 1930 O O . ALA A 1 237 ? -0.313 9.548 -13.673 1.00 77.38 237 ALA A O 1
ATOM 1931 N N . PHE A 1 238 ? -1.552 10.591 -15.233 1.00 85.12 238 PHE A N 1
ATOM 1932 C CA . PHE A 1 238 ? -2.244 11.486 -14.305 1.00 85.12 238 PHE A CA 1
ATOM 1933 C C . PHE A 1 238 ? -3.449 10.833 -13.624 1.00 85.12 238 PHE A C 1
ATOM 1935 O O . PHE A 1 238 ? -3.649 11.028 -12.424 1.00 85.12 238 PHE A O 1
ATOM 1942 N N . VAL A 1 239 ? -4.252 10.052 -14.355 1.00 88.00 239 VAL A N 1
ATOM 1943 C CA . VAL A 1 239 ? -5.534 9.542 -13.837 1.00 88.00 239 VAL A CA 1
ATOM 1944 C C . VAL A 1 239 ? -5.349 8.638 -12.611 1.00 88.00 239 VAL A C 1
ATOM 1946 O O . VAL A 1 239 ? -5.987 8.912 -11.591 1.00 88.00 239 VAL A O 1
ATOM 1949 N N . PRO A 1 240 ? -4.451 7.632 -12.617 1.00 87.19 240 PRO A N 1
ATOM 1950 C CA . PRO A 1 240 ? -4.215 6.808 -11.432 1.00 87.19 240 PRO A CA 1
ATOM 1951 C C . PRO A 1 240 ? -3.761 7.630 -10.224 1.00 87.19 240 PRO A C 1
ATOM 1953 O O . PRO A 1 240 ? -4.260 7.434 -9.116 1.00 87.19 240 PRO A O 1
ATOM 1956 N N . ALA A 1 241 ? -2.848 8.581 -10.443 1.00 86.81 241 ALA A N 1
ATOM 1957 C CA . ALA A 1 241 ? -2.283 9.402 -9.382 1.00 86.81 241 ALA A CA 1
ATOM 1958 C C . ALA A 1 241 ? -3.338 10.318 -8.739 1.00 86.81 241 ALA A C 1
ATOM 1960 O O . ALA A 1 241 ? -3.424 10.392 -7.513 1.00 86.81 241 ALA A O 1
ATOM 1961 N N . ILE A 1 242 ? -4.188 10.962 -9.543 1.00 90.62 242 ILE A N 1
ATOM 1962 C CA . ILE A 1 242 ? -5.263 11.834 -9.048 1.00 90.62 242 ILE A CA 1
ATOM 1963 C C . ILE A 1 242 ? -6.300 11.028 -8.259 1.00 90.62 242 ILE A C 1
ATOM 1965 O O . ILE A 1 242 ? -6.699 11.449 -7.174 1.00 90.62 242 ILE A O 1
ATOM 1969 N N . ILE A 1 243 ? -6.700 9.852 -8.754 1.00 91.69 243 ILE A N 1
ATOM 1970 C CA . ILE A 1 243 ? -7.647 8.978 -8.045 1.00 91.69 243 ILE A CA 1
ATOM 1971 C C . ILE A 1 243 ? -7.055 8.539 -6.698 1.00 91.69 243 ILE A C 1
ATOM 1973 O O . ILE A 1 243 ? -7.721 8.631 -5.666 1.00 91.69 243 ILE A O 1
ATOM 1977 N N . ILE A 1 244 ? -5.785 8.119 -6.682 1.00 89.88 244 ILE A N 1
ATOM 1978 C CA . ILE A 1 244 ? -5.077 7.751 -5.449 1.00 89.88 244 ILE A CA 1
ATOM 1979 C C . ILE A 1 244 ? -5.052 8.925 -4.464 1.00 89.88 244 ILE A C 1
ATOM 1981 O O . ILE A 1 244 ? -5.372 8.742 -3.287 1.00 89.88 244 ILE A O 1
ATOM 1985 N N . LEU A 1 245 ? -4.699 10.122 -4.935 1.00 91.19 245 LEU A N 1
ATOM 1986 C CA . LEU A 1 245 ? -4.642 11.326 -4.112 1.00 91.19 245 LEU A CA 1
ATOM 1987 C C . LEU A 1 245 ? -6.014 11.656 -3.515 1.00 91.19 245 LEU A C 1
ATOM 1989 O O . LEU A 1 245 ? -6.112 11.926 -2.319 1.00 91.19 245 LEU A O 1
ATOM 1993 N N . PHE A 1 246 ? -7.077 11.568 -4.315 1.00 92.81 246 PHE A N 1
ATOM 1994 C CA . PHE A 1 246 ? -8.442 11.786 -3.848 1.00 92.81 246 PHE A CA 1
ATOM 1995 C C . PHE A 1 246 ? -8.831 10.790 -2.744 1.00 92.81 246 PHE A C 1
ATOM 1997 O O . PHE A 1 246 ? -9.371 11.188 -1.710 1.00 92.81 246 PHE A O 1
ATOM 2004 N N . GLY A 1 247 ? -8.465 9.513 -2.899 1.00 91.31 247 GLY A N 1
ATOM 2005 C CA . GLY A 1 247 ? -8.648 8.497 -1.860 1.00 91.31 247 GLY A CA 1
ATOM 2006 C C . GLY A 1 247 ? -7.930 8.844 -0.549 1.00 91.31 247 GLY A C 1
ATOM 2007 O O . GLY A 1 247 ? -8.521 8.750 0.528 1.00 91.31 247 GLY A O 1
ATOM 2008 N N . LEU A 1 248 ? -6.682 9.318 -0.626 1.00 90.19 248 LEU A N 1
ATOM 2009 C CA . LEU A 1 248 ? -5.907 9.739 0.551 1.00 90.19 248 LEU A CA 1
ATOM 2010 C C . LEU A 1 248 ? -6.494 10.982 1.233 1.00 90.19 248 LEU A C 1
ATOM 2012 O O . LEU A 1 248 ? -6.528 11.040 2.463 1.00 90.19 248 LEU A O 1
ATOM 2016 N N . ILE A 1 249 ? -6.992 11.948 0.458 1.00 91.44 249 ILE A N 1
ATOM 2017 C CA . ILE A 1 249 ? -7.667 13.141 0.988 1.00 91.44 249 ILE A CA 1
ATOM 2018 C C . ILE A 1 249 ? -8.932 12.742 1.751 1.00 91.44 249 ILE A C 1
ATOM 2020 O O . ILE A 1 249 ? -9.151 13.224 2.861 1.00 91.44 249 ILE A O 1
ATOM 2024 N N . LEU A 1 250 ? -9.738 11.821 1.213 1.00 91.19 250 LEU A N 1
ATOM 2025 C CA . LEU A 1 250 ? -10.925 11.321 1.911 1.00 91.19 250 LEU A CA 1
ATOM 2026 C C . LEU A 1 250 ? -10.570 10.645 3.238 1.00 91.19 250 LEU A C 1
ATOM 2028 O O . LEU A 1 250 ? -11.236 10.895 4.243 1.00 91.19 250 LEU A O 1
ATOM 2032 N N . ILE A 1 251 ? -9.497 9.849 3.271 1.00 88.50 251 ILE A N 1
ATOM 2033 C CA . ILE A 1 251 ? -8.989 9.248 4.513 1.00 88.50 251 ILE A CA 1
ATOM 2034 C C . ILE A 1 251 ? -8.555 10.343 5.498 1.00 88.50 251 ILE A C 1
ATOM 2036 O O . ILE A 1 251 ? -8.899 10.282 6.679 1.00 88.50 251 ILE A O 1
ATOM 2040 N N . ALA A 1 252 ? -7.839 11.373 5.047 1.00 87.00 252 ALA A N 1
ATOM 2041 C CA . ALA A 1 252 ? -7.435 12.480 5.914 1.00 87.00 252 ALA A CA 1
ATOM 2042 C C . ALA A 1 252 ? -8.655 13.218 6.504 1.00 87.00 252 ALA A C 1
ATOM 2044 O O . ALA A 1 252 ? -8.748 13.383 7.724 1.00 87.00 252 ALA A O 1
ATOM 2045 N N . LEU A 1 253 ? -9.631 13.572 5.661 1.00 88.69 253 LEU A N 1
ATOM 2046 C CA . LEU A 1 253 ? -10.878 14.233 6.064 1.00 88.69 253 LEU A CA 1
ATOM 2047 C C . LEU A 1 253 ? -11.684 13.389 7.054 1.00 88.69 253 LEU A C 1
ATOM 2049 O O . LEU A 1 253 ? -12.155 13.908 8.068 1.00 88.69 253 LEU A O 1
ATOM 2053 N N . ALA A 1 254 ? -11.787 12.080 6.810 1.00 85.50 254 ALA A N 1
ATOM 2054 C CA . ALA A 1 254 ? -12.464 11.148 7.704 1.00 85.50 254 ALA A CA 1
ATOM 2055 C C . ALA A 1 254 ? -11.931 11.242 9.139 1.00 85.50 254 ALA A C 1
ATOM 2057 O O . ALA A 1 254 ? -12.691 11.174 10.107 1.00 85.50 254 ALA A O 1
ATOM 2058 N N . ASN A 1 255 ? -10.616 11.394 9.288 1.00 80.81 255 ASN A N 1
ATOM 2059 C CA . ASN A 1 255 ? -9.951 11.394 10.587 1.00 80.81 255 ASN A CA 1
ATOM 2060 C C . ASN A 1 255 ? -9.885 12.778 11.239 1.00 80.81 255 ASN A C 1
ATOM 2062 O O . ASN A 1 255 ? -9.792 12.852 12.470 1.00 80.81 255 ASN A O 1
ATOM 2066 N N . PHE A 1 256 ? -9.994 13.844 10.443 1.00 81.94 256 PHE A N 1
ATOM 2067 C CA . PHE A 1 256 ? -10.209 15.203 10.934 1.00 81.94 256 PHE A CA 1
ATOM 2068 C C . PHE A 1 256 ? -11.583 15.340 11.606 1.00 81.94 256 PHE A C 1
ATOM 2070 O O . PHE A 1 256 ? -11.661 15.830 12.728 1.00 81.94 256 PHE A O 1
ATOM 2077 N N . MET A 1 257 ? -12.646 14.791 11.003 1.00 74.06 257 MET A N 1
ATOM 2078 C CA . MET A 1 257 ? -14.001 14.831 11.584 1.00 74.06 257 MET A CA 1
ATOM 2079 C C . MET A 1 257 ? -14.108 14.148 12.955 1.00 74.06 257 MET A C 1
ATOM 2081 O O . MET A 1 257 ? -14.968 14.494 13.745 1.00 74.06 257 MET A O 1
ATOM 2085 N N . LEU A 1 258 ? -13.239 13.183 13.271 1.00 68.38 258 LEU A N 1
ATOM 2086 C CA . LEU A 1 258 ? -13.199 12.543 14.594 1.00 68.38 258 LEU A CA 1
ATOM 2087 C C . LEU A 1 258 ? -12.589 13.433 15.694 1.00 68.38 258 LEU A C 1
ATOM 2089 O O . LEU A 1 258 ? -12.394 12.944 16.809 1.00 68.38 258 LEU A O 1
ATOM 2093 N N . GLN A 1 259 ? -12.147 14.650 15.372 1.00 61.91 259 GLN A N 1
ATOM 2094 C CA . GLN A 1 259 ? -11.561 15.597 16.327 1.00 61.91 259 GLN A CA 1
ATOM 2095 C C . GLN A 1 259 ? -12.473 16.792 16.629 1.00 61.91 259 GLN A C 1
ATOM 2097 O O . GLN A 1 259 ? -12.265 17.423 17.661 1.00 61.91 259 GLN A O 1
ATOM 2102 N N . SER A 1 260 ? -13.437 17.080 15.748 1.00 55.78 260 SER A N 1
ATOM 2103 C CA . SER A 1 260 ? -14.503 18.075 15.930 1.00 55.78 260 SER A CA 1
ATOM 2104 C C . SER A 1 260 ? -15.687 17.482 16.679 1.00 55.78 260 SER A C 1
ATOM 2106 O O . SER A 1 260 ? -16.193 18.153 17.596 1.00 55.78 260 SER A O 1
#

pLDDT: mean 81.54, std 11.24, range [53.84, 97.0]

Secondary structure (DSSP, 8-state):
-PPPHHHHHHHHHHHHHHHHHHHHHHIIIIIIIHHH--HHHHHHHHHHHHHHHHHHHHHHHHHHHHHHHHHHHHH---HHHHHHHHHHHHHHHHHHHHHHHHHHHHS-TTSHHHHHHHHHHHHHHHHHHHHHHHS-HHHHS-GGGHHHHHHHH-----EEE-TTTS-EEEHHHHIIIIIIHHHHHHHHHHHHHHHHHH--HHHHHHHHHHHHHHHHHHHHHHHHHHHTTSS-HHHHHHHHHHHHHHHHHHHHHHHHTTT-

=== Feature glossary ===
Annotated list of the representations used here:

Nearest PDB structures. The Foldseek neighbor list gives the closest experimentally determined structures in the PDB, ranked by structural alignment. TM-score near 1 means near-identical fold; near 0.3 means only rough topology match. This is how one finds what a novel AlphaFold prediction most resembles in the solved-structure universe.

Foldseek 3Di. Foldseek's 3Di representation compresses backbone geometry into a per-residue letter drawn from a learned twenty-state alphabet. It captures the tertiary interaction pattern around each residue — which residues are packed against it in space, regardless of where they are in sequence.

Radius of gyration, Cα contacts, bounding box. Radius of gyration (Rg) is the root-mean-square distance of Cα atoms from their centroid — a single number for overall size and compactness. A globular domain of N residues has Rg ≈ 2.2·N^0.38 Å; an extended or disordered chain has a much larger Rg. The Cα contact count is the number of residue pairs whose Cα atoms are within 8 Å and are more than four positions apart in sequence — a standard proxy for tertiary packing density. The bounding box is the smallest axis-aligned box enclosing all Cα atoms.

InterPro / GO / CATH / organism. The annotation block draws on four external resources. InterPro: which protein families and domains the sequence belongs to. GO: standardized terms for what the protein does, what process it participates in, and where in the cell it acts. CATH: which structural fold it has in the CATH hierarchy. Organism: the species of origin.

mmCIF coordinates. The mmCIF block holds the 3D Cartesian coordinates of each backbone atom (N, Cα, C, O) in ångströms. mmCIF is the PDB's canonical archive format — a tagged-loop text representation of the atomic model.

pLDDT. pLDDT is the predicted lDDT-Cα score: AlphaFold's confidence that the local environment of each residue (all inter-atomic distances within 15 Å) is correctly placed. It is a per-residue number between 0 and 100, with higher meaning more reliable.

Backbone torsions (φ/ψ). φ (phi) and ψ (psi) are the two rotatable backbone dihedrals per residue: φ is the C(i-1)–N–Cα–C torsion, ψ is the N–Cα–C–N(i+1) torsion, both in degrees on (−180°, 180°]. α-helical residues cluster near (−60°, −45°); β-strand residues near (−120°, +130°). A Ramachandran plot is simply a scatter of (φ, ψ) for every residue.

B-factor. For experimental (PDB) structures, the B-factor (temperature factor) quantifies the positional spread of each atom in the crystal — a combination of thermal vibration and static disorder — in units of Å². High B-factors mark flexible loops or poorly resolved regions; low B-factors mark the rigid, well-ordered core.

Secondary structure (3-state, P-SEA). SS3 is a coarse helix/strand/coil call (letters a/b/c) made by the P-SEA algorithm from inter-Cα distances and dihedrals. It is less detailed than DSSP but needs only Cα positions.

Predicted aligned error. Predicted aligned error is AlphaFold's pairwise confidence. Unlike pLDDT (per-residue), PAE is per-residue-pair and captures whether two parts of the structure are correctly placed relative to each other. Units are ångströms of expected positional error.

Solvent-accessible surface area. Solvent-accessible surface area (SASA) is the area in Å² traced out by the centre of a 1.4 Å probe sphere (a water molecule) rolled over the protein's van der Waals surface (Shrake–Rupley / Lee–Richards construction). Buried residues have near-zero SASA; fully exposed residues can exceed 200 Å². The total SASA scales roughly with the number of surface residues.

Secondary structure (8-state, DSSP). The SS8 string is DSSP's per-residue secondary-structure call. α-helix (H) means an i→i+4 H-bond ladder; β-strand (E) means the residue participates in a β-sheet; 3₁₀ (G) and π (I) are tighter and wider helices; T/S are turns/bends; '-' is loop.

Rendered structure images. Structure images are PyMOL renders from six orthogonal camera directions. Cartoon representation draws helices as coils and strands as arrows; sticks shows the backbone as bonds; surface shows the solvent-excluded envelope. Rainbow coloring maps sequence position to hue (blue→red, N→C); chain coloring assigns a distinct color per polypeptide.

Sequence. The amino-acid sequence is the protein's primary structure: the linear order of residues from the N-terminus to the C-terminus, writ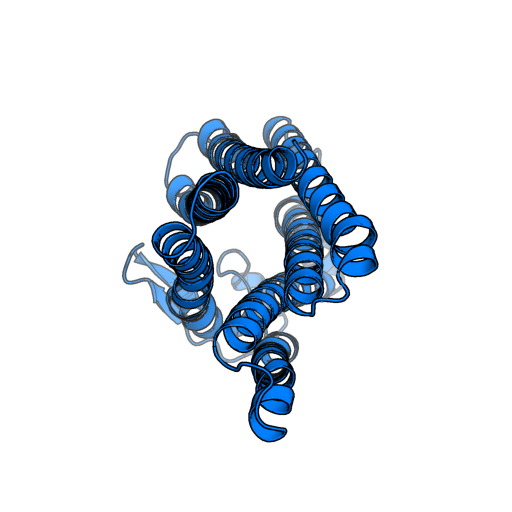ten in one-letter code. Everything else here — the 3D coordinates, the secondary structure, the domain annotations — is ultimately a consequence of this string.

Contact-map, Ramachandran, and PAE plots. Three diagnostic plots accompany the record. The Cα contact map visualizes the tertiary structure as a 2D adjacency matrix (8 Å cutoff, sequence-local contacts suppressed). The Ramachandran plot shows the distribution of backbone (φ, ψ) torsions, with points in the α and β basins reflecting secondary structure content. The PAE plot shows AlphaFold's inter-residue confidence as a color matrix.